Protein AF-A0A0J9VK25-F1 (afdb_monomer_lite)

Foldseek 3Di:
DVLLVCLQPPPDDLVVLLVSLLVVLLVQVVVCVVVVVPDDDSLVVSVVVLVVVCVVCVPPGVSSVSCVPPCNVCVCPSVPPLNSLLSVLVVLLVCLVVVVPQPPNSQVSLVVSLVSLVVVLPDPPDDPVSVVSSVVSLVVSLVVCVVVVHPVVDRDRNPPDPPPCVVVVVVVVVVVVVVVVVVVVVVVVD

Organism: Plasmodium vivax (strain Brazil I) (NCBI:txid1033975)

Structure (mmCIF, N/CA/C/O backbone):
data_AF-A0A0J9VK25-F1
#
_entry.id   AF-A0A0J9VK25-F1
#
loop_
_atom_site.group_PDB
_atom_site.id
_atom_site.type_symbol
_atom_site.label_atom_id
_atom_site.label_alt_id
_atom_site.label_comp_id
_atom_site.label_asym_id
_atom_site.label_entity_id
_atom_site.label_seq_id
_atom_site.pdbx_PDB_ins_code
_atom_site.Cartn_x
_atom_site.Cartn_y
_atom_site.Cartn_z
_atom_site.occupancy
_atom_site.B_iso_or_equiv
_atom_site.auth_seq_id
_atom_site.auth_comp_id
_atom_site.auth_asym_id
_atom_site.auth_atom_id
_atom_site.pdbx_PDB_model_num
ATOM 1 N N . MET A 1 1 ? -0.555 0.540 -22.225 1.00 76.69 1 MET A N 1
ATOM 2 C CA . MET A 1 1 ? 0.731 1.141 -21.807 1.00 76.69 1 MET A CA 1
ATOM 3 C C . MET A 1 1 ? 0.655 2.645 -21.587 1.00 76.69 1 MET A C 1
ATOM 5 O O . MET A 1 1 ? 1.508 3.152 -20.881 1.00 76.69 1 MET A O 1
ATOM 9 N N . ASN A 1 2 ? -0.427 3.306 -22.015 1.00 84.44 2 ASN A N 1
ATOM 10 C CA . ASN A 1 2 ? -0.655 4.752 -21.905 1.00 84.44 2 ASN A CA 1
ATOM 11 C C . ASN A 1 2 ? -0.313 5.396 -20.549 1.00 84.44 2 ASN A C 1
ATOM 13 O O . ASN A 1 2 ? 0.065 6.559 -20.519 1.00 84.44 2 ASN A O 1
ATOM 17 N N . TYR A 1 3 ? -0.457 4.680 -19.425 1.00 89.56 3 TYR A N 1
ATOM 18 C CA . TYR A 1 3 ? -0.036 5.197 -18.118 1.00 89.56 3 TYR A CA 1
ATOM 19 C C . TYR A 1 3 ? 1.490 5.310 -17.994 1.00 89.56 3 TYR A C 1
ATOM 21 O O . TYR A 1 3 ? 1.986 6.328 -17.529 1.00 89.56 3 TYR A O 1
ATOM 29 N N . LEU A 1 4 ? 2.236 4.296 -18.440 1.00 89.38 4 LEU A N 1
ATOM 30 C CA . LEU A 1 4 ? 3.698 4.338 -18.481 1.00 89.38 4 LEU A CA 1
ATOM 31 C C . LEU A 1 4 ? 4.189 5.378 -19.498 1.00 89.38 4 LEU A C 1
ATOM 33 O O . LEU A 1 4 ? 5.097 6.133 -19.166 1.00 89.38 4 LEU A O 1
ATOM 37 N N . ASP A 1 5 ? 3.525 5.502 -20.654 1.00 88.50 5 ASP A N 1
ATOM 38 C CA . ASP A 1 5 ? 3.817 6.565 -21.632 1.00 88.50 5 ASP A CA 1
ATOM 39 C C . ASP A 1 5 ? 3.578 7.955 -21.019 1.00 88.50 5 ASP A C 1
ATOM 41 O O . ASP A 1 5 ? 4.407 8.853 -21.124 1.00 88.50 5 ASP A O 1
ATOM 45 N N . TYR A 1 6 ? 2.468 8.131 -20.293 1.00 90.12 6 TYR A N 1
ATOM 46 C CA . TYR A 1 6 ? 2.173 9.366 -19.567 1.00 90.12 6 TYR A CA 1
ATOM 47 C C . TYR A 1 6 ? 3.246 9.685 -18.520 1.00 90.12 6 TYR A C 1
ATOM 49 O O . TYR A 1 6 ? 3.723 10.822 -18.455 1.00 90.12 6 TYR A O 1
ATOM 57 N N . LEU A 1 7 ? 3.637 8.694 -17.712 1.00 90.38 7 LEU A N 1
ATOM 58 C CA . LEU A 1 7 ? 4.709 8.870 -16.740 1.00 90.38 7 LEU A CA 1
ATOM 59 C C . LEU A 1 7 ? 6.024 9.234 -17.430 1.00 90.38 7 LEU A C 1
ATOM 61 O O . LEU A 1 7 ? 6.778 10.040 -16.893 1.00 90.38 7 LEU A O 1
ATOM 65 N N . ASP A 1 8 ? 6.314 8.685 -18.606 1.00 86.94 8 ASP A N 1
ATOM 66 C CA . ASP A 1 8 ? 7.568 8.977 -19.289 1.00 86.94 8 ASP A CA 1
ATOM 67 C C . ASP A 1 8 ? 7.587 10.359 -19.953 1.00 86.94 8 ASP A C 1
ATOM 69 O O . ASP A 1 8 ? 8.548 11.116 -19.774 1.00 86.94 8 ASP A O 1
ATOM 73 N N . ASP A 1 9 ? 6.505 10.714 -20.643 1.00 86.25 9 ASP A N 1
ATOM 74 C CA . ASP A 1 9 ? 6.423 11.903 -21.493 1.00 86.25 9 ASP A CA 1
ATOM 75 C C . ASP A 1 9 ? 6.012 13.168 -20.741 1.00 86.25 9 ASP A C 1
ATOM 77 O O . ASP A 1 9 ? 6.407 14.282 -21.106 1.00 86.25 9 ASP A O 1
ATOM 81 N N . LYS A 1 10 ? 5.135 13.032 -19.739 1.00 89.12 10 LYS A N 1
ATOM 82 C CA . LYS A 1 10 ? 4.471 14.181 -19.099 1.00 89.12 10 LYS A CA 1
ATOM 83 C C . LYS A 1 10 ? 5.054 14.514 -17.742 1.00 89.12 10 LYS A C 1
ATOM 85 O O . LYS A 1 10 ? 5.134 15.693 -17.394 1.00 89.12 10 LYS A O 1
ATOM 90 N N . ILE A 1 11 ? 5.481 13.508 -16.990 1.00 90.69 11 ILE A N 1
ATOM 91 C CA . ILE A 1 11 ? 6.084 13.729 -15.681 1.00 90.69 11 ILE A CA 1
ATOM 92 C C . ILE A 1 11 ? 7.556 14.074 -15.875 1.00 90.69 11 ILE A C 1
ATOM 94 O O . ILE A 1 11 ? 8.298 13.373 -16.553 1.00 90.69 11 ILE A O 1
ATOM 98 N N . ARG A 1 12 ? 7.997 15.195 -15.304 1.00 86.44 12 ARG A N 1
ATOM 99 C CA . ARG A 1 12 ? 9.391 15.654 -15.440 1.00 86.44 12 ARG A CA 1
ATOM 100 C C . ARG A 1 12 ? 10.257 15.239 -14.266 1.00 86.44 12 ARG A C 1
ATOM 102 O O . ARG A 1 12 ? 11.448 14.998 -14.437 1.00 86.44 12 ARG A O 1
ATOM 109 N N . ARG A 1 13 ? 9.667 15.186 -13.075 1.00 89.94 13 ARG A N 1
ATOM 110 C CA . ARG A 1 13 ? 10.394 14.907 -11.845 1.00 89.94 13 ARG A CA 1
ATOM 111 C C . ARG A 1 13 ? 10.657 13.421 -11.698 1.00 89.94 13 ARG A C 1
ATOM 113 O O . ARG A 1 13 ? 9.751 12.602 -11.832 1.00 89.94 13 ARG A O 1
ATOM 120 N N . PHE A 1 14 ? 11.902 13.096 -11.378 1.00 87.94 14 PHE A N 1
ATOM 121 C CA . PHE A 1 14 ? 12.333 11.725 -11.152 1.00 87.94 14 PHE A CA 1
ATOM 122 C C . PHE A 1 14 ? 11.524 11.056 -10.029 1.00 87.94 14 PHE A C 1
ATOM 124 O O . PHE A 1 14 ? 11.059 9.933 -10.204 1.00 87.94 14 PHE A O 1
ATOM 131 N N . GLU A 1 15 ? 11.299 11.752 -8.908 1.00 87.06 15 GLU A N 1
ATOM 132 C CA . GLU A 1 15 ? 10.606 11.166 -7.753 1.00 87.06 15 GLU A CA 1
ATOM 133 C C . GLU A 1 15 ? 9.143 10.848 -8.074 1.00 87.06 15 GLU A C 1
ATOM 135 O O . GLU A 1 15 ? 8.626 9.822 -7.648 1.00 87.06 15 GLU A O 1
ATOM 140 N N . GLU A 1 16 ? 8.487 11.700 -8.863 1.00 88.75 16 GLU A N 1
ATOM 141 C CA . GLU A 1 16 ? 7.099 11.494 -9.288 1.00 88.75 16 GLU A CA 1
ATOM 142 C C . GLU A 1 16 ? 6.984 10.308 -10.257 1.00 88.75 16 GLU A C 1
ATOM 144 O O . GLU A 1 16 ? 6.046 9.519 -10.157 1.00 88.75 16 GLU A O 1
ATOM 149 N N . LYS A 1 17 ? 7.964 10.125 -11.155 1.00 89.88 17 LYS A N 1
ATOM 150 C CA . LYS A 1 17 ? 8.042 8.930 -12.012 1.00 89.88 17 LYS A CA 1
ATOM 151 C C . LYS A 1 17 ? 8.231 7.665 -11.182 1.00 89.88 17 LYS A C 1
ATOM 153 O O . LYS A 1 17 ? 7.531 6.681 -11.402 1.00 89.88 17 LYS A O 1
ATOM 158 N N . GLU A 1 18 ? 9.152 7.690 -10.221 1.00 87.31 18 GLU A N 1
ATOM 159 C CA . GLU A 1 18 ? 9.394 6.561 -9.322 1.00 87.31 18 GLU A CA 1
ATOM 160 C C . GLU A 1 18 ? 8.130 6.198 -8.524 1.00 87.31 18 GLU A C 1
ATOM 162 O O . GLU A 1 18 ? 7.737 5.031 -8.490 1.00 87.31 18 GLU A O 1
ATOM 167 N N . GLN A 1 19 ? 7.452 7.194 -7.950 1.00 86.06 19 GLN A N 1
ATOM 168 C CA . GLN A 1 19 ? 6.176 7.014 -7.253 1.00 86.06 19 GLN A CA 1
ATOM 169 C C . GLN A 1 19 ? 5.089 6.456 -8.174 1.00 86.06 19 GLN A C 1
ATOM 171 O O . GLN A 1 19 ? 4.358 5.557 -7.768 1.00 86.06 19 GLN A O 1
ATOM 176 N N . GLY A 1 20 ? 5.005 6.930 -9.419 1.00 89.69 20 GLY A N 1
ATOM 177 C CA . GLY A 1 20 ? 4.061 6.416 -10.411 1.00 89.69 20 GLY A CA 1
ATOM 178 C C . GLY A 1 20 ? 4.300 4.945 -10.763 1.00 89.69 20 GLY A C 1
ATOM 179 O O . GLY A 1 20 ? 3.351 4.167 -10.862 1.00 89.69 20 GLY A O 1
ATOM 180 N N . ILE A 1 21 ? 5.561 4.527 -10.892 1.00 90.31 21 ILE A N 1
ATOM 181 C CA . ILE A 1 21 ? 5.904 3.117 -11.132 1.00 90.31 21 ILE A CA 1
ATOM 182 C C . ILE A 1 21 ? 5.538 2.260 -9.908 1.00 90.31 21 ILE A C 1
ATOM 184 O O . ILE A 1 21 ? 4.957 1.186 -10.067 1.00 90.31 21 ILE A O 1
ATOM 188 N N . ILE A 1 22 ? 5.823 2.731 -8.687 1.00 88.31 22 ILE A N 1
ATOM 189 C CA . ILE A 1 22 ? 5.422 2.039 -7.449 1.00 88.31 22 ILE A CA 1
ATOM 190 C C . ILE A 1 22 ? 3.896 1.932 -7.359 1.00 88.31 22 ILE A C 1
ATOM 192 O O . ILE A 1 22 ? 3.374 0.862 -7.058 1.00 88.31 22 ILE A O 1
ATOM 196 N N . TYR A 1 23 ? 3.170 3.003 -7.676 1.00 88.38 23 TYR A N 1
ATOM 197 C CA . TYR A 1 23 ? 1.710 2.992 -7.719 1.00 88.38 23 TYR A CA 1
ATOM 198 C C . TYR A 1 23 ? 1.179 1.946 -8.708 1.00 88.38 23 TYR A C 1
ATOM 200 O O . TYR A 1 23 ? 0.263 1.196 -8.376 1.00 88.38 23 TYR A O 1
ATOM 208 N N . LEU A 1 24 ? 1.776 1.839 -9.900 1.00 91.31 24 LEU A N 1
ATOM 209 C CA . LEU A 1 24 ? 1.382 0.827 -10.881 1.00 91.31 24 LEU A CA 1
ATOM 210 C C . LEU A 1 24 ? 1.604 -0.600 -10.364 1.00 91.31 24 LEU A C 1
ATOM 212 O O . LEU A 1 24 ? 0.741 -1.454 -10.561 1.00 91.31 24 LEU A O 1
ATOM 216 N N . TYR A 1 25 ? 2.728 -0.852 -9.689 1.00 89.56 25 TYR A N 1
ATOM 217 C CA . TYR A 1 25 ? 2.995 -2.139 -9.042 1.00 89.56 25 TYR A CA 1
ATOM 218 C C . TYR A 1 25 ? 1.937 -2.467 -7.990 1.00 89.56 25 TYR A C 1
ATOM 220 O O . TYR A 1 25 ? 1.379 -3.560 -7.993 1.00 89.56 25 TYR A O 1
ATOM 228 N N . LEU A 1 26 ? 1.634 -1.513 -7.110 1.00 88.56 26 LEU A N 1
ATOM 229 C CA . LEU A 1 26 ? 0.654 -1.701 -6.044 1.00 88.56 26 LEU A CA 1
ATOM 230 C C . LEU A 1 26 ? -0.745 -1.956 -6.611 1.00 88.56 26 LEU A C 1
ATOM 232 O O . LEU A 1 26 ? -1.468 -2.816 -6.117 1.00 88.56 26 LEU A O 1
ATOM 236 N N . ARG A 1 27 ? -1.095 -1.286 -7.710 1.00 88.88 27 ARG A N 1
ATOM 237 C CA . ARG A 1 27 ? -2.350 -1.529 -8.422 1.00 88.88 27 ARG A CA 1
ATOM 238 C C . ARG A 1 27 ? -2.419 -2.929 -9.033 1.00 88.88 27 ARG A C 1
ATOM 240 O O . ARG A 1 27 ? -3.477 -3.551 -8.982 1.00 88.88 27 ARG A O 1
ATOM 247 N N . LEU A 1 28 ? -1.313 -3.434 -9.587 1.00 88.88 28 LEU A N 1
ATOM 248 C CA . LEU A 1 28 ? -1.226 -4.820 -10.057 1.00 88.88 28 LEU A CA 1
ATOM 249 C C . LEU A 1 28 ? -1.383 -5.803 -8.889 1.00 88.88 28 LEU A C 1
ATOM 251 O O . LEU A 1 28 ? -2.197 -6.715 -8.984 1.00 88.88 28 LEU A O 1
ATOM 255 N N . TYR A 1 29 ? -0.682 -5.563 -7.779 1.00 86.56 29 TYR A N 1
ATOM 256 C CA . TYR A 1 29 ? -0.806 -6.353 -6.552 1.00 86.56 29 TYR A CA 1
ATOM 257 C C . TYR A 1 29 ? -2.260 -6.418 -6.060 1.00 86.56 29 TYR A C 1
ATOM 259 O O . TYR A 1 29 ? -2.790 -7.499 -5.814 1.00 86.56 29 TYR A O 1
ATOM 267 N N . GLY A 1 30 ? -2.936 -5.268 -5.963 1.00 84.88 30 GLY A N 1
ATOM 268 C CA . GLY A 1 30 ? -4.338 -5.202 -5.548 1.00 84.88 30 GLY A CA 1
ATOM 269 C C . GLY A 1 30 ? -5.275 -5.952 -6.497 1.00 84.88 30 GLY A C 1
ATOM 270 O O . GLY A 1 30 ? -6.185 -6.646 -6.044 1.00 84.88 30 GLY A O 1
ATOM 271 N N . TYR A 1 31 ? -5.033 -5.863 -7.809 1.00 85.56 31 TYR A N 1
ATOM 272 C CA . TYR A 1 31 ? -5.787 -6.611 -8.815 1.00 85.56 31 TYR A CA 1
ATOM 273 C C . TYR A 1 31 ? -5.598 -8.128 -8.675 1.00 85.56 31 TYR A C 1
ATOM 275 O O . TYR A 1 31 ? -6.580 -8.869 -8.717 1.00 85.56 31 TYR A O 1
ATOM 283 N N . GLU A 1 32 ? -4.364 -8.598 -8.497 1.00 86.38 32 GLU A N 1
ATOM 284 C CA . GLU A 1 32 ? -4.061 -10.023 -8.312 1.00 86.38 32 GLU A CA 1
ATOM 285 C C . GLU A 1 32 ? -4.712 -10.568 -7.035 1.00 86.38 32 GLU A C 1
ATOM 287 O O . GLU A 1 32 ? -5.378 -11.606 -7.082 1.00 86.38 32 GLU A O 1
ATOM 292 N N . LEU A 1 33 ? -4.617 -9.817 -5.932 1.00 81.62 33 LEU A N 1
ATOM 293 C CA . LEU A 1 33 ? -5.239 -10.159 -4.654 1.00 81.62 33 LEU A CA 1
ATOM 294 C C . LEU A 1 33 ? -6.768 -10.254 -4.766 1.00 81.62 33 LEU A C 1
ATOM 296 O O . LEU A 1 33 ? -7.357 -11.236 -4.322 1.00 81.62 33 LEU A O 1
ATOM 300 N N . HIS A 1 34 ? -7.421 -9.260 -5.377 1.00 79.31 34 HIS A N 1
ATOM 301 C CA . HIS A 1 34 ? -8.882 -9.234 -5.512 1.00 79.31 34 HIS A CA 1
ATOM 302 C 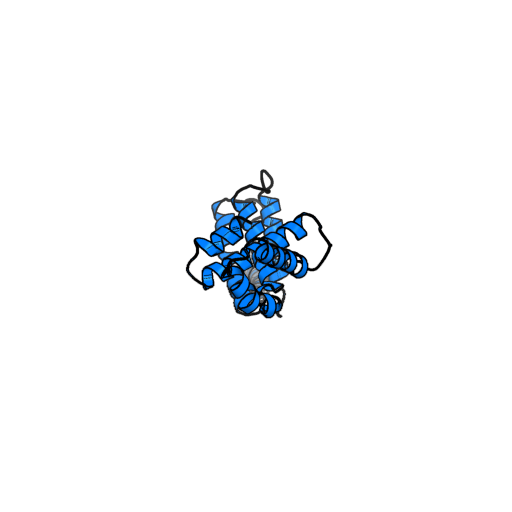C . HIS A 1 34 ? -9.419 -10.405 -6.346 1.00 79.31 34 HIS A C 1
ATOM 304 O O . HIS A 1 34 ? -10.484 -10.946 -6.056 1.00 79.31 34 HIS A O 1
ATOM 310 N N . ASN A 1 35 ? -8.679 -10.811 -7.377 1.00 81.94 35 ASN A N 1
ATOM 311 C CA . ASN A 1 35 ? -9.099 -11.873 -8.286 1.00 81.94 35 ASN A CA 1
ATOM 312 C C . ASN A 1 35 ? -8.636 -13.272 -7.846 1.00 81.94 35 ASN A C 1
ATOM 314 O O . ASN A 1 35 ? -8.790 -14.221 -8.614 1.00 81.94 35 ASN A O 1
ATOM 318 N N . ASN A 1 36 ? -8.080 -13.416 -6.633 1.00 80.00 36 ASN A N 1
ATOM 319 C CA . ASN A 1 36 ? -7.481 -14.659 -6.131 1.00 80.00 36 ASN A CA 1
ATOM 320 C C . ASN A 1 36 ? -6.483 -15.272 -7.131 1.00 80.00 36 ASN A C 1
ATOM 322 O O . ASN A 1 36 ? -6.437 -16.490 -7.329 1.00 80.00 36 ASN A O 1
ATOM 326 N N . ILE A 1 37 ? -5.711 -14.424 -7.816 1.00 79.06 37 ILE A N 1
ATOM 327 C CA . ILE A 1 37 ? -4.698 -14.869 -8.769 1.00 79.06 37 ILE A CA 1
ATOM 328 C C . ILE A 1 37 ? -3.470 -15.263 -7.954 1.00 79.06 37 ILE A C 1
ATOM 330 O O . ILE A 1 37 ? -2.566 -14.469 -7.730 1.00 79.06 37 ILE A O 1
ATOM 334 N N . ASP A 1 38 ? -3.446 -16.520 -7.524 1.00 64.19 38 ASP A N 1
ATOM 335 C CA . ASP A 1 38 ? -2.384 -17.105 -6.691 1.00 64.19 38 ASP A CA 1
ATOM 336 C C . ASP A 1 38 ? -1.120 -17.473 -7.504 1.00 64.19 38 ASP A C 1
ATOM 338 O O . ASP A 1 38 ? -0.311 -18.321 -7.128 1.00 64.19 38 ASP A O 1
ATOM 342 N N . ASN A 1 39 ? -0.973 -16.877 -8.690 1.00 51.00 39 ASN A N 1
ATOM 343 C CA . ASN A 1 39 ? -0.036 -17.313 -9.716 1.00 51.00 39 ASN A CA 1
ATOM 344 C C . ASN A 1 39 ? 1.076 -16.280 -9.919 1.00 51.00 39 ASN A C 1
ATOM 346 O O . ASN A 1 39 ? 0.933 -15.321 -10.678 1.00 51.00 39 ASN A O 1
ATOM 350 N N . ASN A 1 40 ? 2.222 -16.589 -9.313 1.00 56.59 40 ASN A N 1
ATOM 351 C CA . ASN A 1 40 ? 3.480 -15.848 -9.322 1.00 56.59 40 ASN A CA 1
ATOM 352 C C . ASN A 1 40 ? 3.484 -14.546 -8.530 1.00 56.59 40 ASN A C 1
ATOM 354 O O . ASN A 1 40 ? 2.677 -13.652 -8.739 1.00 56.59 40 ASN A O 1
ATOM 358 N N . ASP A 1 41 ? 4.518 -14.455 -7.697 1.00 78.00 41 ASP A N 1
ATOM 359 C CA . ASP A 1 41 ? 5.083 -13.245 -7.121 1.00 78.00 41 ASP A CA 1
ATOM 360 C C . ASP A 1 41 ? 4.808 -12.024 -8.015 1.00 78.00 41 ASP A C 1
ATOM 362 O O . ASP A 1 41 ? 5.315 -11.955 -9.139 1.00 78.00 41 ASP A O 1
ATOM 366 N N . THR A 1 42 ? 3.982 -11.081 -7.543 1.00 85.56 42 THR A N 1
ATOM 367 C CA . THR A 1 42 ? 3.586 -9.863 -8.273 1.00 85.56 42 THR A CA 1
ATOM 368 C C . THR A 1 42 ? 4.787 -9.170 -8.909 1.00 85.56 42 THR A C 1
ATOM 370 O O . THR A 1 42 ? 4.677 -8.567 -9.978 1.00 85.56 42 THR A O 1
ATOM 373 N N . ILE A 1 43 ? 5.975 -9.283 -8.297 1.00 85.19 43 ILE A N 1
ATOM 374 C CA . ILE A 1 43 ? 7.203 -8.732 -8.867 1.00 85.19 43 ILE A CA 1
ATOM 375 C C . ILE A 1 43 ? 7.561 -9.359 -10.215 1.00 85.19 43 ILE A C 1
ATOM 377 O O . ILE A 1 43 ? 8.054 -8.661 -11.092 1.00 85.19 43 ILE A O 1
ATOM 381 N N . VAL A 1 44 ? 7.314 -10.650 -10.426 1.00 86.62 44 VAL A N 1
ATOM 382 C CA . VAL A 1 44 ? 7.572 -11.365 -11.681 1.00 86.62 44 VAL A CA 1
ATOM 383 C C . VAL A 1 44 ? 6.639 -10.855 -12.770 1.00 86.62 44 VAL A C 1
ATOM 385 O O . VAL A 1 44 ? 7.090 -10.565 -13.879 1.00 86.62 44 VAL A O 1
ATOM 388 N N . ASN A 1 45 ? 5.352 -10.703 -12.462 1.00 87.62 45 ASN A N 1
ATOM 389 C CA . ASN A 1 45 ? 4.380 -10.173 -13.418 1.00 87.62 45 ASN A CA 1
ATOM 390 C C . ASN A 1 45 ? 4.674 -8.701 -13.735 1.00 87.62 45 ASN A C 1
ATOM 392 O O . ASN A 1 45 ? 4.651 -8.299 -14.900 1.00 87.62 45 ASN A O 1
ATOM 396 N N . PHE A 1 46 ? 5.075 -7.923 -12.730 1.00 89.81 46 PHE A N 1
ATOM 397 C CA . PHE A 1 46 ? 5.509 -6.545 -12.921 1.00 89.81 46 PHE A CA 1
ATOM 398 C C . PHE A 1 46 ? 6.796 -6.438 -13.753 1.00 89.81 46 PHE A C 1
ATOM 400 O O . PHE A 1 46 ? 6.869 -5.620 -14.664 1.00 89.81 46 PHE A O 1
ATOM 407 N N . ASN A 1 47 ? 7.787 -7.302 -13.512 1.00 88.88 47 ASN A N 1
ATOM 408 C CA . ASN A 1 47 ? 9.007 -7.387 -14.320 1.00 88.88 47 ASN A CA 1
ATOM 409 C C . ASN A 1 47 ? 8.667 -7.631 -15.797 1.00 88.88 47 ASN A C 1
ATOM 411 O O . ASN A 1 47 ? 9.139 -6.899 -16.663 1.00 88.88 47 ASN A O 1
ATOM 415 N N . LYS A 1 48 ? 7.789 -8.603 -16.082 1.00 90.19 48 LYS A N 1
ATOM 416 C CA . LYS A 1 48 ? 7.333 -8.897 -17.451 1.00 90.19 48 LYS A CA 1
ATOM 417 C C . LYS A 1 48 ? 6.635 -7.701 -18.099 1.00 90.19 48 LYS A C 1
ATOM 419 O O . LYS A 1 48 ? 6.840 -7.453 -19.286 1.00 90.19 48 LYS A O 1
ATOM 424 N N . LEU A 1 49 ? 5.818 -6.964 -17.341 1.00 90.31 49 LEU A N 1
ATOM 425 C CA . LEU A 1 49 ? 5.167 -5.740 -17.817 1.00 90.31 49 LEU A CA 1
ATOM 426 C C . LEU A 1 49 ? 6.203 -4.682 -18.225 1.00 90.31 49 LEU A C 1
ATOM 428 O O . LEU A 1 49 ? 6.082 -4.102 -19.305 1.00 90.31 49 LEU A O 1
ATOM 432 N N . MET A 1 50 ? 7.219 -4.457 -17.390 1.00 90.56 50 MET A N 1
ATOM 433 C CA . MET A 1 50 ? 8.276 -3.475 -17.649 1.00 90.56 50 MET A CA 1
ATOM 434 C C . MET A 1 50 ? 9.164 -3.875 -18.834 1.00 90.56 50 MET A C 1
ATOM 436 O O . MET A 1 50 ? 9.433 -3.049 -19.704 1.00 90.56 50 MET A O 1
ATOM 440 N N . ASP A 1 51 ? 9.541 -5.150 -18.935 1.00 88.88 51 ASP A N 1
ATOM 441 C CA . ASP A 1 51 ? 10.321 -5.661 -20.070 1.00 88.88 51 ASP A CA 1
ATOM 442 C C . ASP A 1 51 ? 9.516 -5.573 -21.384 1.00 88.88 51 ASP A C 1
ATOM 444 O O . ASP A 1 51 ? 10.041 -5.194 -22.433 1.00 88.88 51 ASP A O 1
ATOM 448 N N . SER A 1 52 ? 8.205 -5.842 -21.329 1.00 89.50 52 SER A N 1
ATOM 449 C CA . SER A 1 52 ? 7.315 -5.657 -22.483 1.00 89.50 52 SER A CA 1
ATOM 450 C C . SER A 1 52 ? 7.246 -4.188 -22.905 1.00 89.50 52 SER A C 1
ATOM 452 O O . SER A 1 52 ? 7.264 -3.893 -24.100 1.00 89.50 52 SER A O 1
ATOM 454 N N . TYR A 1 53 ? 7.186 -3.260 -21.945 1.00 88.12 53 TYR A N 1
ATOM 455 C CA . TYR A 1 53 ? 7.153 -1.820 -22.214 1.00 88.12 53 TYR A CA 1
ATOM 456 C C . TYR A 1 53 ? 8.419 -1.346 -22.925 1.00 88.12 53 TYR A C 1
ATOM 458 O O . TYR A 1 53 ? 8.333 -0.656 -23.940 1.00 88.12 53 TYR A O 1
ATOM 466 N N . GLU A 1 54 ? 9.586 -1.787 -22.456 1.00 86.00 54 GLU A N 1
ATOM 467 C CA . GLU A 1 54 ? 10.868 -1.509 -23.107 1.00 86.00 54 GLU A CA 1
ATOM 468 C C . GLU A 1 54 ? 10.907 -2.014 -24.555 1.00 86.00 54 GLU A C 1
ATOM 470 O O . GLU A 1 54 ? 11.358 -1.294 -25.446 1.00 86.00 54 GLU A O 1
ATOM 475 N N . SER A 1 55 ? 10.394 -3.225 -24.804 1.00 84.75 55 SER A N 1
ATOM 476 C CA . SER A 1 55 ? 10.401 -3.821 -26.146 1.00 84.75 55 SER A CA 1
ATOM 477 C C . SER A 1 55 ? 9.560 -3.042 -27.164 1.00 84.75 55 SER A C 1
ATOM 479 O O . SER A 1 55 ? 9.905 -2.998 -28.344 1.00 84.75 55 SER A O 1
ATOM 481 N N . ILE A 1 56 ? 8.474 -2.410 -26.709 1.00 83.94 56 ILE A N 1
ATOM 482 C CA . ILE A 1 56 ? 7.548 -1.652 -27.558 1.00 83.94 56 ILE A CA 1
ATOM 483 C C . ILE A 1 56 ? 8.054 -0.218 -27.767 1.00 83.94 56 ILE A C 1
ATOM 485 O O . ILE A 1 56 ? 7.951 0.316 -28.870 1.00 83.94 56 ILE A O 1
ATOM 489 N N . ASN A 1 57 ? 8.656 0.389 -26.742 1.00 75.38 57 ASN A N 1
ATOM 490 C CA . ASN A 1 57 ? 9.063 1.794 -26.742 1.00 75.38 57 ASN A CA 1
ATOM 491 C C . ASN A 1 57 ? 10.580 1.968 -26.913 1.00 75.38 57 ASN A C 1
ATOM 493 O O . ASN A 1 57 ? 11.219 2.653 -26.120 1.00 75.38 57 ASN A O 1
ATOM 497 N N . SER A 1 58 ? 11.159 1.390 -27.974 1.00 60.88 58 SER A N 1
ATOM 498 C CA . SER A 1 58 ? 12.611 1.260 -28.241 1.00 60.88 58 SER A CA 1
ATOM 499 C C . SER A 1 58 ? 13.456 2.558 -28.273 1.00 60.88 58 SER A C 1
ATOM 501 O O . SER A 1 58 ? 14.630 2.529 -28.650 1.00 60.88 58 SER A O 1
ATOM 503 N N . ILE A 1 59 ? 12.896 3.712 -27.912 1.00 61.50 59 ILE A N 1
ATOM 504 C CA . ILE A 1 59 ? 13.576 4.996 -27.750 1.00 61.50 59 ILE A CA 1
ATOM 505 C C . ILE A 1 59 ? 13.770 5.222 -26.252 1.00 61.50 59 ILE A C 1
ATOM 507 O O . ILE A 1 59 ? 12.818 5.592 -25.582 1.00 61.50 59 ILE A O 1
ATOM 511 N N . LYS A 1 60 ? 14.997 4.983 -25.750 1.00 63.19 60 LYS A N 1
ATOM 512 C CA . LYS A 1 60 ? 15.494 5.249 -24.377 1.00 63.19 60 LYS A CA 1
ATOM 513 C C . LYS A 1 60 ? 14.439 5.828 -23.423 1.00 63.19 60 LYS A C 1
ATOM 515 O O . LYS A 1 60 ? 14.470 7.016 -23.099 1.00 63.19 60 LYS A O 1
ATOM 520 N N . SER A 1 61 ? 13.528 4.972 -22.974 1.00 67.62 61 SER A N 1
ATOM 521 C CA . SER A 1 61 ? 12.524 5.367 -22.004 1.00 67.62 61 SER A CA 1
ATOM 522 C C . SER A 1 61 ? 13.225 5.705 -20.692 1.00 67.62 61 SER A C 1
ATOM 524 O O . SER A 1 61 ? 13.977 4.886 -20.148 1.00 67.62 61 SER A O 1
ATOM 526 N N . ASN A 1 62 ? 12.984 6.904 -20.159 1.00 78.12 62 ASN A N 1
ATOM 527 C CA . ASN A 1 62 ? 1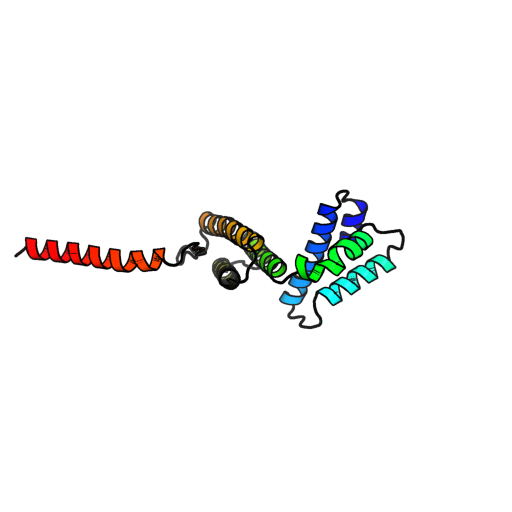3.527 7.246 -18.848 1.00 78.12 62 ASN A CA 1
ATOM 528 C C . ASN A 1 62 ? 12.868 6.378 -17.771 1.00 78.12 62 ASN A C 1
ATOM 530 O O . ASN A 1 62 ? 13.533 6.014 -16.805 1.00 78.12 62 ASN A O 1
ATOM 534 N N . ILE A 1 63 ? 11.604 5.983 -17.960 1.00 85.75 63 ILE A N 1
ATOM 535 C CA . ILE A 1 63 ? 10.882 5.071 -17.063 1.00 85.75 63 ILE A CA 1
ATOM 536 C C . ILE A 1 63 ? 11.607 3.736 -16.896 1.00 85.75 63 ILE A C 1
ATOM 538 O O . ILE A 1 63 ? 11.786 3.295 -15.761 1.00 85.75 63 ILE A O 1
ATOM 542 N N . GLN A 1 64 ? 12.084 3.121 -17.980 1.00 83.38 64 GLN A N 1
ATOM 543 C CA . GLN A 1 64 ? 12.776 1.834 -17.876 1.00 83.38 64 GLN A CA 1
ATOM 544 C C . GLN A 1 64 ? 14.108 1.956 -17.126 1.00 83.38 64 GLN A C 1
ATOM 546 O O . GLN A 1 64 ? 14.445 1.113 -16.293 1.00 83.38 64 GLN A O 1
ATOM 551 N N . ASN A 1 65 ? 14.850 3.043 -17.354 1.00 84.06 65 ASN A N 1
ATOM 552 C CA . ASN A 1 65 ? 16.088 3.298 -16.621 1.00 84.06 65 ASN A CA 1
ATOM 553 C C . ASN A 1 65 ? 15.833 3.543 -15.122 1.00 84.06 65 ASN A C 1
ATOM 555 O O . ASN A 1 65 ? 16.555 3.016 -14.271 1.00 84.06 65 ASN A O 1
ATOM 559 N N . ILE A 1 66 ? 14.777 4.297 -14.790 1.00 87.56 66 ILE A N 1
ATOM 560 C CA . ILE A 1 66 ? 14.339 4.520 -13.405 1.00 87.56 66 ILE A CA 1
ATOM 561 C C . ILE A 1 66 ? 13.969 3.188 -12.760 1.00 87.56 66 ILE A C 1
ATOM 563 O O . ILE A 1 66 ? 14.438 2.888 -11.660 1.00 87.56 66 ILE A O 1
ATOM 567 N N . TYR A 1 67 ? 13.184 2.367 -13.460 1.00 87.75 67 TYR A N 1
ATOM 568 C CA . TYR A 1 67 ? 12.793 1.055 -12.978 1.00 87.75 67 TYR A CA 1
ATOM 569 C C . TYR A 1 67 ? 14.017 0.187 -12.687 1.00 87.75 67 TYR A C 1
ATOM 571 O O . TYR A 1 67 ? 14.215 -0.205 -11.541 1.00 87.75 67 TYR A O 1
ATOM 579 N N . ASN A 1 68 ? 14.885 -0.047 -13.670 1.00 84.88 68 ASN A N 1
ATOM 580 C CA . ASN A 1 68 ? 16.045 -0.926 -13.514 1.00 84.88 68 ASN A CA 1
ATOM 581 C C . ASN A 1 68 ? 17.023 -0.444 -12.429 1.00 84.88 68 ASN A C 1
ATOM 583 O O . ASN A 1 68 ? 17.528 -1.252 -11.648 1.00 84.88 68 ASN A O 1
ATOM 587 N N . THR A 1 69 ? 17.263 0.866 -12.338 1.00 83.31 69 THR A N 1
ATOM 588 C CA . THR A 1 69 ? 18.283 1.423 -11.435 1.00 83.31 69 THR A CA 1
ATOM 589 C C . THR A 1 69 ? 17.773 1.616 -10.005 1.00 83.31 69 THR A C 1
ATOM 591 O O . THR A 1 69 ? 18.512 1.390 -9.044 1.00 83.31 69 THR A O 1
ATOM 594 N N . HIS A 1 70 ? 16.516 2.031 -9.832 1.00 80.75 70 HIS A N 1
ATOM 595 C CA . HIS A 1 70 ? 16.009 2.489 -8.533 1.00 80.75 70 HIS A CA 1
ATOM 596 C C . HIS A 1 70 ? 14.919 1.614 -7.945 1.00 80.75 70 HIS A C 1
ATOM 598 O O . HIS A 1 70 ? 14.751 1.621 -6.726 1.00 80.75 70 HIS A O 1
ATOM 604 N N . ILE A 1 71 ? 14.214 0.857 -8.781 1.00 81.50 71 ILE A N 1
ATOM 605 C CA . ILE A 1 71 ? 13.057 0.085 -8.353 1.00 81.50 71 ILE A CA 1
ATOM 606 C C . ILE A 1 71 ? 13.379 -1.396 -8.408 1.00 81.50 71 ILE A C 1
ATOM 608 O O . ILE A 1 71 ? 13.422 -1.989 -7.353 1.00 81.50 71 ILE A O 1
ATOM 612 N N . ARG A 1 72 ? 13.704 -1.995 -9.554 1.00 81.62 72 ARG A N 1
ATOM 613 C CA . ARG A 1 72 ? 13.926 -3.442 -9.734 1.00 81.62 72 ARG A CA 1
ATOM 614 C C . ARG A 1 72 ? 14.814 -4.068 -8.653 1.00 81.62 72 ARG A C 1
ATOM 616 O O . ARG A 1 72 ? 14.423 -5.047 -8.032 1.00 81.62 72 ARG A O 1
ATOM 623 N N . ASN A 1 73 ? 15.952 -3.439 -8.350 1.00 67.69 73 ASN A N 1
ATOM 624 C CA . ASN A 1 73 ? 16.891 -3.916 -7.325 1.00 67.69 73 ASN A CA 1
ATOM 625 C C . ASN A 1 73 ? 16.512 -3.511 -5.889 1.00 67.69 73 ASN A C 1
ATOM 627 O O . ASN A 1 73 ? 16.925 -4.166 -4.936 1.00 67.69 73 ASN A O 1
ATOM 631 N N . LYS A 1 74 ? 15.738 -2.431 -5.711 1.00 62.50 74 LYS A N 1
ATOM 632 C CA . LYS A 1 74 ? 15.228 -1.991 -4.398 1.00 62.50 74 LYS A CA 1
ATOM 633 C C . LYS A 1 74 ? 13.798 -2.454 -4.137 1.00 62.50 74 LYS A C 1
ATOM 635 O O . LYS A 1 74 ? 13.260 -2.123 -3.088 1.00 62.50 74 LYS A O 1
ATOM 640 N N . ALA A 1 75 ? 13.181 -3.184 -5.059 1.00 56.00 75 ALA A N 1
ATOM 641 C CA . ALA A 1 75 ? 11.773 -3.546 -5.035 1.00 56.00 75 ALA A CA 1
ATOM 642 C C . ALA A 1 75 ? 11.491 -4.405 -3.811 1.00 56.00 75 ALA A C 1
ATOM 644 O O . ALA A 1 75 ? 10.523 -4.153 -3.113 1.00 56.00 75 ALA A O 1
ATOM 645 N N . ASN A 1 76 ? 12.426 -5.275 -3.431 1.00 55.97 76 ASN A N 1
ATOM 646 C CA . ASN A 1 76 ? 12.327 -6.023 -2.179 1.00 55.97 76 ASN A CA 1
ATOM 647 C C . ASN A 1 76 ? 12.184 -5.123 -0.934 1.00 55.97 76 ASN A C 1
ATOM 649 O O . ASN A 1 76 ? 11.545 -5.530 0.027 1.00 55.97 76 ASN A O 1
ATOM 653 N N . ASN A 1 77 ? 12.713 -3.893 -0.955 1.00 61.78 77 ASN A N 1
ATOM 654 C CA . ASN A 1 77 ? 12.597 -2.942 0.156 1.00 61.78 77 ASN A CA 1
ATOM 655 C C . ASN A 1 77 ? 11.480 -1.900 -0.044 1.00 61.78 77 ASN A C 1
ATOM 657 O O . ASN A 1 77 ? 10.820 -1.539 0.920 1.00 61.78 77 ASN A O 1
ATOM 661 N N . LYS A 1 78 ? 11.270 -1.386 -1.267 1.00 64.00 78 LYS A N 1
ATOM 662 C CA . LYS A 1 78 ? 10.270 -0.339 -1.581 1.00 64.00 78 LYS A CA 1
ATOM 663 C C . LYS A 1 78 ? 8.881 -0.881 -1.917 1.00 64.00 78 LYS A C 1
ATOM 665 O O . LYS A 1 78 ? 7.908 -0.152 -1.815 1.00 64.00 78 LYS A O 1
ATOM 670 N N . MET A 1 79 ? 8.800 -2.125 -2.365 1.00 72.75 79 MET A N 1
ATOM 671 C CA . MET A 1 79 ? 7.569 -2.874 -2.638 1.00 72.75 79 MET A CA 1
ATOM 672 C C . MET A 1 79 ? 7.416 -4.000 -1.606 1.00 72.75 79 MET A C 1
ATOM 674 O O . MET A 1 79 ? 6.883 -5.068 -1.899 1.00 72.75 79 MET A O 1
ATOM 678 N N . ASN A 1 80 ? 7.946 -3.764 -0.403 1.00 77.19 80 ASN A N 1
ATOM 679 C CA . ASN A 1 80 ? 7.891 -4.697 0.710 1.00 77.19 80 ASN A CA 1
ATOM 680 C C . ASN A 1 80 ? 6.450 -4.875 1.221 1.00 77.19 80 ASN A C 1
ATOM 682 O O . ASN A 1 80 ? 5.532 -4.134 0.854 1.00 77.19 80 ASN A O 1
ATOM 686 N N . GLU A 1 81 ? 6.267 -5.843 2.116 1.00 81.50 81 GLU A N 1
ATOM 687 C CA . GLU A 1 81 ? 4.964 -6.147 2.718 1.00 81.50 81 GLU A CA 1
ATOM 688 C C . GLU A 1 81 ? 4.337 -4.946 3.438 1.00 81.50 81 GLU A C 1
ATOM 690 O O . GLU A 1 81 ? 3.128 -4.763 3.381 1.00 81.50 81 GLU A O 1
ATOM 695 N N . GLU A 1 82 ? 5.144 -4.066 4.034 1.00 85.56 82 GLU A N 1
ATOM 696 C CA . GLU A 1 82 ? 4.661 -2.826 4.655 1.00 85.56 82 GLU A CA 1
ATOM 697 C C . GLU A 1 82 ? 4.039 -1.869 3.629 1.00 85.56 82 GLU A C 1
ATOM 699 O O . GLU A 1 82 ? 2.964 -1.314 3.847 1.00 85.56 82 GLU A O 1
ATOM 704 N N . THR A 1 83 ? 4.671 -1.697 2.470 1.00 83.94 83 THR A N 1
ATOM 705 C CA . THR A 1 83 ? 4.144 -0.827 1.409 1.00 83.94 83 THR A CA 1
ATOM 706 C C . THR A 1 83 ? 2.856 -1.405 0.825 1.00 83.94 83 THR A C 1
ATOM 708 O O . THR A 1 83 ? 1.887 -0.673 0.613 1.00 83.94 83 THR A 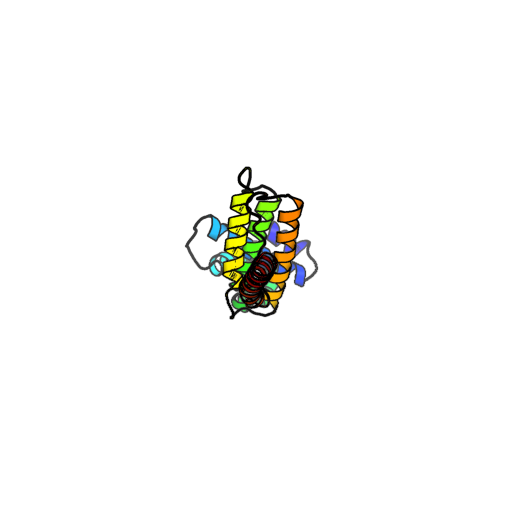O 1
ATOM 711 N N . LYS A 1 84 ? 2.811 -2.726 0.619 1.00 85.94 84 LYS A N 1
ATOM 712 C CA . LYS A 1 84 ? 1.598 -3.438 0.189 1.00 85.94 84 LYS A CA 1
ATOM 713 C C . LYS A 1 84 ? 0.471 -3.304 1.212 1.00 85.94 84 LYS A C 1
ATOM 715 O O . LYS A 1 84 ? -0.668 -3.048 0.828 1.00 85.94 84 LYS A O 1
ATOM 720 N N . ALA A 1 85 ? 0.792 -3.434 2.498 1.00 87.44 85 ALA A N 1
ATOM 721 C CA . ALA A 1 85 ? -0.154 -3.291 3.595 1.00 87.44 85 ALA A CA 1
ATOM 722 C C . ALA A 1 85 ? -0.755 -1.881 3.643 1.00 87.44 85 ALA A C 1
ATOM 724 O O . ALA A 1 85 ? -1.978 -1.753 3.664 1.00 87.44 85 ALA A O 1
ATOM 725 N N . LEU A 1 86 ? 0.075 -0.829 3.577 1.00 89.62 86 LEU A N 1
ATOM 726 C CA . LEU A 1 86 ? -0.415 0.555 3.509 1.00 89.62 86 LEU A CA 1
ATOM 727 C C . LEU A 1 86 ? -1.305 0.764 2.289 1.00 89.62 86 LEU A C 1
ATOM 729 O O . LEU A 1 86 ? -2.394 1.313 2.419 1.00 89.62 86 LEU A O 1
ATOM 733 N N . TYR A 1 87 ? -0.868 0.313 1.114 1.00 88.88 87 TYR A N 1
ATOM 734 C CA . TYR A 1 87 ? -1.667 0.452 -0.098 1.00 88.88 87 TYR A CA 1
ATOM 735 C C . TYR A 1 87 ? -3.038 -0.199 0.048 1.00 88.88 87 TYR A C 1
ATOM 737 O O . TYR A 1 87 ? -4.045 0.444 -0.223 1.00 88.88 87 TYR A O 1
ATOM 745 N N . TYR A 1 88 ? -3.088 -1.447 0.512 1.00 87.56 88 TYR A N 1
ATOM 746 C CA . TYR A 1 88 ? -4.344 -2.176 0.634 1.00 87.56 88 TYR A CA 1
ATOM 747 C C . TYR A 1 88 ? -5.284 -1.548 1.671 1.00 87.56 88 TYR A C 1
ATOM 749 O O . TYR A 1 88 ? -6.499 -1.503 1.477 1.00 87.56 88 TYR A O 1
ATOM 757 N N . LEU A 1 89 ? -4.713 -1.008 2.748 1.00 91.06 89 LEU A N 1
ATOM 758 C CA . LEU A 1 89 ? -5.434 -0.259 3.768 1.00 91.06 89 LEU A CA 1
ATOM 759 C C . LEU A 1 89 ? -6.079 1.012 3.184 1.00 91.06 89 LEU A C 1
ATOM 761 O O . LEU A 1 89 ? -7.279 1.232 3.355 1.00 91.06 89 LEU A O 1
ATOM 765 N N . TYR A 1 90 ? -5.305 1.812 2.445 1.00 91.06 90 TYR A N 1
ATOM 766 C CA . TYR A 1 90 ? -5.806 3.020 1.786 1.00 91.06 90 TYR A CA 1
ATOM 767 C C . TYR A 1 90 ? -6.781 2.714 0.641 1.00 91.06 90 TYR A C 1
ATOM 769 O O . TYR A 1 90 ? -7.755 3.442 0.494 1.00 91.06 90 TYR A O 1
ATOM 777 N N . ASP A 1 91 ? -6.577 1.639 -0.125 1.00 87.38 91 ASP A N 1
ATOM 778 C CA . ASP A 1 91 ? -7.494 1.198 -1.189 1.00 87.38 91 ASP A CA 1
ATOM 779 C C . ASP A 1 91 ? -8.869 0.830 -0.618 1.00 87.38 91 ASP A C 1
ATOM 781 O O . ASP A 1 91 ? -9.893 1.335 -1.079 1.00 87.38 91 ASP A O 1
ATOM 785 N N . LYS A 1 92 ? -8.910 0.025 0.455 1.00 86.44 92 LYS A N 1
ATOM 786 C CA . LYS A 1 92 ? -10.171 -0.288 1.144 1.00 86.44 92 LYS A CA 1
ATOM 787 C C . LYS A 1 92 ? -10.854 0.954 1.699 1.00 86.44 92 LYS A C 1
ATOM 789 O O . LYS A 1 92 ? -12.076 1.064 1.618 1.00 86.44 92 LYS A O 1
ATOM 794 N N . PHE A 1 93 ? -10.084 1.875 2.270 1.00 90.25 93 PHE A N 1
ATOM 795 C CA . PHE A 1 93 ? -10.645 3.109 2.799 1.00 90.25 93 PHE A CA 1
ATOM 796 C C . PHE A 1 93 ? -11.200 4.014 1.694 1.00 90.25 93 PHE A C 1
ATOM 798 O O . PHE A 1 93 ? -12.278 4.580 1.853 1.00 90.25 93 PHE A O 1
ATOM 805 N N . ASP A 1 94 ? -10.519 4.120 0.555 1.00 88.12 94 ASP A N 1
ATOM 806 C CA . ASP A 1 94 ? -11.005 4.899 -0.586 1.00 88.12 94 ASP A CA 1
ATOM 807 C C . ASP A 1 94 ? -12.311 4.323 -1.152 1.00 88.12 94 ASP A C 1
ATOM 809 O O . ASP A 1 94 ? -13.271 5.058 -1.377 1.00 88.12 94 ASP A O 1
ATOM 813 N N . LYS A 1 95 ? -12.411 2.995 -1.252 1.00 85.00 95 LYS A N 1
ATOM 814 C CA . LYS A 1 95 ? -13.645 2.302 -1.657 1.00 85.00 95 LYS A CA 1
ATOM 815 C C . LYS A 1 95 ? -14.805 2.513 -0.689 1.00 85.00 95 LYS A C 1
ATOM 817 O O . LYS A 1 95 ? -15.946 2.635 -1.129 1.00 85.00 95 LYS A O 1
ATOM 822 N N . LEU A 1 96 ? -14.519 2.598 0.612 1.00 86.25 96 LEU A N 1
ATOM 823 C CA . LEU A 1 96 ? -15.499 2.998 1.623 1.00 86.25 96 LEU A CA 1
ATOM 824 C C . LEU A 1 96 ? -15.946 4.458 1.435 1.00 86.25 96 LEU A C 1
ATOM 826 O O . LEU A 1 96 ? -17.118 4.764 1.631 1.00 86.25 96 LEU A O 1
ATOM 830 N N . LYS A 1 97 ? -15.036 5.363 1.057 1.00 86.62 97 LYS A N 1
ATOM 831 C CA . LYS A 1 97 ? -15.349 6.786 0.844 1.00 86.62 97 LYS A CA 1
ATOM 832 C C . LYS A 1 97 ? -16.157 7.054 -0.421 1.00 86.62 97 LYS A C 1
ATOM 834 O O . LYS A 1 97 ? -17.007 7.941 -0.418 1.00 86.62 97 LYS A O 1
ATOM 839 N N . ASN A 1 98 ? -15.850 6.330 -1.492 1.00 83.38 98 ASN A N 1
ATOM 840 C CA . ASN A 1 98 ? -16.388 6.580 -2.830 1.00 83.38 98 ASN A CA 1
ATOM 841 C C . ASN A 1 98 ? -17.557 5.650 -3.193 1.00 83.38 98 ASN A C 1
ATOM 843 O O . ASN A 1 98 ? -18.059 5.704 -4.311 1.00 83.38 98 ASN A O 1
ATOM 847 N N . ASP A 1 99 ? -17.995 4.816 -2.248 1.00 68.81 99 ASP A N 1
ATOM 848 C CA . ASP A 1 99 ? -19.122 3.888 -2.370 1.00 68.81 99 ASP A CA 1
ATOM 849 C C . ASP A 1 99 ? -19.019 2.882 -3.539 1.00 68.81 99 ASP A C 1
ATOM 851 O O . ASP A 1 99 ? -20.009 2.314 -4.005 1.00 68.81 99 ASP A O 1
ATOM 855 N N . GLU A 1 100 ? -17.799 2.628 -4.023 1.00 65.62 100 GLU A N 1
ATOM 856 C CA . GLU A 1 100 ? -17.561 1.780 -5.198 1.00 65.62 100 GLU A CA 1
ATOM 857 C C . GLU A 1 100 ? -17.857 0.295 -4.914 1.00 65.62 100 GLU A C 1
ATOM 859 O O . GLU A 1 100 ? -18.289 -0.439 -5.805 1.00 65.62 100 GLU A O 1
ATOM 864 N N . GLU A 1 101 ? -17.697 -0.138 -3.657 1.00 67.38 101 GLU A N 1
ATOM 865 C CA . GLU A 1 101 ? -17.929 -1.523 -3.213 1.00 67.38 101 GLU A CA 1
ATOM 866 C C . GLU A 1 101 ? -18.848 -1.636 -1.978 1.00 67.38 101 GLU A C 1
ATOM 868 O O . GLU A 1 101 ? -19.313 -2.733 -1.665 1.00 67.38 101 GLU A O 1
ATOM 873 N N . CYS A 1 102 ? -19.139 -0.528 -1.285 1.00 74.06 102 CYS A N 1
ATOM 874 C CA . CYS A 1 102 ? -19.708 -0.564 0.067 1.00 74.06 102 CYS A CA 1
ATOM 875 C C . CYS A 1 102 ? -21.225 -0.364 0.148 1.00 74.06 102 CYS A C 1
ATOM 877 O O . CYS A 1 102 ? -21.839 -0.924 1.055 1.00 74.06 102 CYS A O 1
ATOM 879 N N . LYS A 1 103 ? -21.838 0.310 -0.830 1.00 72.69 103 LYS A N 1
ATOM 880 C CA . LYS A 1 103 ? -23.281 0.562 -1.006 1.00 72.69 103 LYS A CA 1
ATOM 881 C C . LYS A 1 103 ? -24.050 0.642 0.317 1.00 72.69 103 LYS A C 1
ATOM 883 O O . LYS A 1 103 ? -23.676 1.335 1.248 1.00 72.69 103 LYS A O 1
ATOM 888 N N . SER A 1 104 ? -25.128 -0.130 0.450 1.00 69.38 104 SER A N 1
ATOM 889 C CA . SER A 1 104 ? -25.967 -0.182 1.651 1.00 69.38 104 SER A CA 1
ATOM 890 C C . SER A 1 104 ? -25.308 -0.872 2.856 1.00 69.38 104 SER A C 1
ATOM 892 O O . SER A 1 104 ? -25.998 -1.167 3.828 1.00 69.38 104 SER A O 1
ATOM 894 N N . ASN A 1 105 ? -24.019 -1.208 2.784 1.00 78.69 105 ASN A N 1
ATOM 895 C CA . ASN A 1 105 ? -23.286 -1.965 3.794 1.00 78.69 105 ASN A CA 1
ATOM 896 C C . ASN A 1 105 ? -22.000 -1.250 4.244 1.00 78.69 105 ASN A C 1
ATOM 898 O O . ASN A 1 105 ? -21.008 -1.892 4.600 1.00 78.69 105 ASN A O 1
ATOM 902 N N . GLU A 1 106 ? -22.030 0.085 4.261 1.00 79.38 106 GLU A N 1
ATOM 903 C CA . GLU A 1 106 ? -20.933 0.950 4.721 1.00 79.38 106 GLU A CA 1
ATOM 904 C C . GLU A 1 106 ? -20.377 0.507 6.076 1.00 79.38 106 GLU A C 1
ATOM 906 O O . GLU A 1 106 ? -19.167 0.529 6.289 1.00 79.38 106 GLU A O 1
ATOM 911 N N . CYS A 1 107 ? -21.248 0.034 6.974 1.00 80.25 107 CYS A N 1
ATOM 912 C CA . CYS A 1 107 ? -20.818 -0.397 8.293 1.00 80.25 107 CYS A CA 1
ATOM 913 C C . CYS A 1 107 ? -19.961 -1.670 8.267 1.00 80.25 107 CYS A C 1
ATOM 915 O O . CYS A 1 107 ? -18.948 -1.752 8.959 1.00 80.25 107 CYS A O 1
ATOM 917 N N . LYS A 1 108 ? -20.308 -2.645 7.419 1.00 82.38 108 LYS A N 1
ATOM 918 C CA . LYS A 1 108 ? -19.486 -3.846 7.249 1.00 82.38 108 LYS A CA 1
ATOM 919 C C . LYS A 1 108 ? -18.152 -3.519 6.585 1.00 82.38 108 LYS A C 1
ATOM 921 O O . LYS A 1 108 ? -17.126 -4.051 6.988 1.00 82.38 108 LYS A O 1
ATOM 926 N N . CYS A 1 109 ? -18.152 -2.614 5.609 1.00 84.44 109 CYS A N 1
ATOM 927 C CA . CYS A 1 109 ? -16.915 -2.137 4.998 1.00 84.44 109 CYS A CA 1
ATOM 928 C C . CYS A 1 109 ? -15.999 -1.420 5.995 1.00 84.44 109 CYS A C 1
ATOM 930 O O . CYS A 1 109 ? -14.787 -1.637 5.976 1.00 84.44 109 CYS A O 1
ATOM 932 N N . ALA A 1 110 ? -16.570 -0.579 6.859 1.00 85.94 110 ALA A N 1
ATOM 933 C CA . ALA A 1 110 ? -15.852 0.060 7.952 1.00 85.94 110 ALA A CA 1
ATOM 934 C C . ALA A 1 110 ? -15.243 -0.997 8.893 1.00 85.94 110 ALA A C 1
ATOM 936 O O . ALA A 1 110 ? -14.041 -0.984 9.147 1.00 85.94 110 ALA A O 1
ATOM 937 N N . GLU A 1 111 ? -16.027 -1.990 9.317 1.00 84.44 111 GLU A N 1
ATOM 938 C CA . GLU A 1 111 ? -15.539 -3.102 10.143 1.00 84.44 111 GLU A CA 1
ATOM 939 C C . GLU A 1 111 ? -14.401 -3.887 9.467 1.00 84.44 111 GLU A C 1
ATOM 941 O O . GLU A 1 111 ? -13.390 -4.200 10.091 1.00 84.44 111 GLU A O 1
ATOM 946 N N . ASP A 1 112 ? -14.515 -4.183 8.174 1.00 85.38 112 ASP A N 1
ATOM 947 C CA . ASP A 1 112 ? -13.471 -4.890 7.429 1.00 85.38 112 ASP A CA 1
ATOM 948 C C . ASP A 1 112 ? -12.188 -4.052 7.288 1.00 85.38 112 ASP A C 1
ATOM 950 O O . ASP A 1 112 ? -11.083 -4.606 7.274 1.00 85.38 112 ASP A O 1
ATOM 954 N N . CYS A 1 113 ? -12.319 -2.725 7.202 1.00 87.75 113 CYS A N 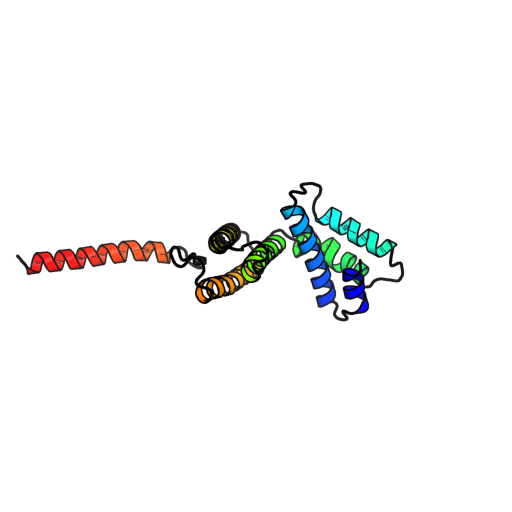1
ATOM 955 C CA . CYS A 1 113 ? -11.198 -1.790 7.194 1.00 87.75 113 CYS A CA 1
ATOM 956 C C . CYS A 1 113 ? -10.503 -1.735 8.568 1.00 87.75 113 CYS A C 1
ATOM 958 O O . CYS A 1 113 ? -9.276 -1.831 8.631 1.00 87.75 113 CYS A O 1
ATOM 960 N N . ASP A 1 114 ? -11.267 -1.694 9.664 1.00 85.69 114 ASP A N 1
ATOM 961 C CA . ASP A 1 114 ? -10.744 -1.767 11.038 1.00 85.69 114 ASP A CA 1
ATOM 962 C C . ASP A 1 114 ? -10.043 -3.103 11.323 1.00 85.69 114 ASP A C 1
ATOM 964 O O . ASP A 1 114 ? -8.900 -3.138 11.784 1.00 85.69 114 ASP A O 1
ATOM 968 N N . ASN A 1 115 ? -10.660 -4.220 10.942 1.00 86.88 115 ASN A N 1
ATOM 969 C CA . ASN A 1 115 ? -10.052 -5.545 11.057 1.00 86.88 115 ASN A CA 1
ATOM 970 C C . ASN A 1 115 ? -8.751 -5.660 10.247 1.00 86.88 115 ASN A C 1
ATOM 972 O O . ASN A 1 115 ? -7.814 -6.360 10.641 1.00 86.88 115 ASN A O 1
ATOM 976 N N . LEU A 1 116 ? -8.672 -5.002 9.088 1.00 87.88 116 LEU A N 1
ATOM 977 C CA . LEU A 1 116 ? -7.438 -4.937 8.310 1.00 87.88 116 LEU A CA 1
ATOM 978 C C . LEU A 1 116 ? -6.371 -4.093 9.019 1.00 87.88 116 LEU A C 1
ATOM 980 O O . LEU A 1 116 ? -5.229 -4.536 9.128 1.00 87.88 116 LEU A O 1
ATOM 984 N N . TYR A 1 117 ? -6.746 -2.928 9.542 1.00 89.25 117 TYR A N 1
ATOM 985 C CA . TYR A 1 117 ? -5.856 -2.057 10.302 1.00 89.25 117 TYR A CA 1
ATOM 986 C C . TYR A 1 117 ? -5.234 -2.762 11.509 1.00 89.25 117 TYR A C 1
ATOM 988 O O . TYR A 1 117 ? -4.013 -2.749 11.677 1.00 89.25 117 TYR A O 1
ATOM 996 N N . ASN A 1 118 ? -6.059 -3.420 12.327 1.00 85.69 118 ASN A N 1
ATOM 997 C CA . ASN A 1 118 ? -5.607 -4.081 13.549 1.00 85.69 118 ASN A CA 1
ATOM 998 C C . ASN A 1 118 ? -4.597 -5.204 13.255 1.00 85.69 118 ASN A C 1
ATOM 1000 O O . ASN A 1 118 ? -3.593 -5.318 13.955 1.00 85.69 118 ASN A O 1
ATOM 1004 N N . ARG A 1 119 ? -4.765 -5.942 12.147 1.00 85.38 119 ARG A N 1
ATOM 1005 C CA . ARG A 1 119 ? -3.779 -6.946 11.698 1.00 85.38 119 ARG A CA 1
ATOM 1006 C C . ARG A 1 119 ? -2.398 -6.359 11.404 1.00 85.38 119 ARG A C 1
ATOM 1008 O O . ARG A 1 119 ? -1.399 -7.029 11.643 1.00 85.38 119 ARG A O 1
ATOM 1015 N N . TYR A 1 120 ? -2.335 -5.140 10.875 1.00 84.56 120 TYR A N 1
ATOM 1016 C CA . TYR A 1 120 ? -1.070 -4.474 10.556 1.00 84.56 120 TYR A CA 1
ATOM 1017 C C . TYR A 1 120 ? -0.470 -3.716 11.740 1.00 84.56 120 TYR A C 1
ATOM 1019 O O . TYR A 1 120 ? 0.742 -3.528 11.810 1.00 84.56 120 TYR A O 1
ATOM 1027 N N . LYS A 1 121 ? -1.302 -3.282 12.685 1.00 81.62 121 LYS A N 1
ATOM 1028 C CA . LYS A 1 121 ? -0.862 -2.569 13.886 1.00 81.62 121 LYS A CA 1
ATOM 1029 C C . LYS A 1 121 ? -0.086 -3.470 14.853 1.00 81.62 121 LYS A C 1
ATOM 1031 O O . LYS A 1 121 ? 0.872 -3.005 15.462 1.00 81.62 121 LYS A O 1
ATOM 1036 N N . ASP A 1 122 ? -0.494 -4.728 14.996 1.00 69.12 122 ASP A N 1
ATOM 1037 C CA . ASP A 1 122 ? -0.036 -5.614 16.077 1.00 69.12 122 ASP A CA 1
ATOM 1038 C C . ASP A 1 122 ? 1.342 -6.269 15.840 1.00 69.12 122 ASP A C 1
ATOM 1040 O O . ASP A 1 122 ? 1.765 -7.134 16.606 1.00 69.12 122 ASP A O 1
ATOM 1044 N N . SER A 1 123 ? 2.081 -5.862 14.804 1.00 67.56 123 SER A N 1
ATOM 1045 C CA . SER A 1 123 ? 3.425 -6.380 14.538 1.00 67.56 123 SER A CA 1
ATOM 1046 C C . SER A 1 123 ? 4.507 -5.414 15.043 1.00 67.56 123 SER A C 1
ATOM 1048 O O . SER A 1 123 ? 4.801 -4.376 14.447 1.00 67.56 123 SER A O 1
ATOM 1050 N N . ASP A 1 124 ? 5.158 -5.800 16.144 1.00 64.81 124 ASP A N 1
ATOM 1051 C CA . ASP A 1 124 ? 6.290 -5.076 16.749 1.00 64.81 124 ASP A CA 1
ATOM 1052 C C . ASP A 1 124 ? 7.534 -5.016 15.841 1.00 64.81 124 ASP A C 1
ATOM 1054 O O . ASP A 1 124 ? 8.474 -4.266 16.108 1.00 64.81 124 ASP A O 1
ATOM 1058 N N . SER A 1 125 ? 7.550 -5.787 14.749 1.00 71.31 125 SER A N 1
ATOM 1059 C CA . SER A 1 125 ? 8.643 -5.805 13.770 1.00 71.31 125 SER A CA 1
ATOM 1060 C C . SER A 1 125 ? 8.625 -4.651 12.764 1.00 71.31 125 SER A C 1
ATOM 1062 O O . SER A 1 125 ? 9.535 -4.553 11.940 1.00 71.31 125 SER A O 1
ATOM 1064 N N . HIS A 1 126 ? 7.617 -3.776 12.815 1.00 79.00 126 HIS A N 1
ATOM 1065 C CA . HIS A 1 126 ? 7.440 -2.736 11.809 1.00 79.00 126 HIS A CA 1
ATOM 1066 C C . HIS A 1 126 ? 8.380 -1.537 11.942 1.00 79.00 126 HIS A C 1
ATOM 1068 O O . HIS A 1 126 ? 8.657 -1.030 13.035 1.00 79.00 126 HIS A O 1
ATOM 1074 N N . GLY A 1 127 ? 8.803 -1.016 10.789 1.00 80.75 127 GLY A N 1
ATOM 1075 C CA . GLY A 1 127 ? 9.613 0.194 10.703 1.00 80.75 127 GLY A CA 1
ATOM 1076 C C . GLY A 1 127 ? 8.889 1.442 11.226 1.00 80.75 127 GLY A C 1
ATOM 1077 O O . GLY A 1 127 ? 7.667 1.578 11.140 1.00 80.75 127 GLY A O 1
ATOM 1078 N N . GLU A 1 128 ? 9.654 2.417 11.729 1.00 83.62 128 GLU A N 1
ATOM 1079 C CA . GLU A 1 128 ? 9.103 3.679 12.255 1.00 83.62 128 GLU A CA 1
ATOM 1080 C C . GLU A 1 128 ? 8.280 4.443 11.203 1.00 83.62 128 GLU A C 1
ATOM 1082 O O . GLU A 1 128 ? 7.235 5.012 11.519 1.00 83.62 128 GLU A O 1
ATOM 1087 N N . ALA A 1 129 ? 8.730 4.436 9.944 1.00 83.31 129 ALA A N 1
ATOM 1088 C CA . ALA A 1 129 ? 8.032 5.101 8.846 1.00 83.31 129 ALA A CA 1
ATOM 1089 C C . ALA A 1 129 ? 6.639 4.498 8.601 1.00 83.31 129 ALA A C 1
ATOM 1091 O O . ALA A 1 129 ? 5.664 5.241 8.519 1.00 83.31 129 ALA A O 1
ATOM 1092 N N . PHE A 1 130 ? 6.531 3.167 8.562 1.00 86.19 130 PHE A N 1
ATOM 1093 C CA . PHE A 1 130 ? 5.255 2.470 8.406 1.00 86.19 130 PHE A CA 1
ATOM 1094 C C . PHE A 1 130 ? 4.298 2.788 9.558 1.00 86.19 130 PHE A C 1
ATOM 1096 O O . PHE A 1 130 ? 3.146 3.150 9.334 1.00 86.19 130 PHE A O 1
ATOM 1103 N N . ARG A 1 131 ? 4.797 2.761 10.800 1.00 85.44 131 ARG A N 1
ATOM 1104 C CA . ARG A 1 131 ? 4.000 3.104 11.986 1.00 85.44 131 ARG A CA 1
ATOM 1105 C C . ARG A 1 131 ? 3.460 4.534 11.951 1.00 85.44 131 ARG A C 1
ATOM 1107 O O . ARG A 1 131 ? 2.309 4.746 12.317 1.00 85.44 131 ARG A O 1
ATOM 1114 N N . LYS A 1 132 ? 4.258 5.506 11.494 1.00 87.56 132 LYS A N 1
ATOM 1115 C CA . LYS A 1 132 ? 3.796 6.895 11.312 1.00 87.56 132 LYS A CA 1
ATOM 1116 C C . LYS A 1 132 ? 2.689 6.997 10.265 1.00 87.56 132 LYS A C 1
ATOM 1118 O O . LYS A 1 132 ? 1.756 7.772 10.443 1.00 87.56 132 LYS A O 1
ATOM 1123 N N . GLU A 1 133 ? 2.771 6.224 9.187 1.00 89.88 133 GLU A N 1
ATOM 1124 C CA . GLU A 1 133 ? 1.703 6.189 8.185 1.00 89.88 133 GLU A CA 1
ATOM 1125 C C . GLU A 1 133 ? 0.435 5.496 8.706 1.00 89.88 133 GLU A C 1
ATOM 1127 O O . GLU A 1 133 ? -0.663 5.963 8.411 1.00 89.88 133 GLU A O 1
ATOM 1132 N N . LEU A 1 134 ? 0.553 4.467 9.555 1.00 90.56 134 LEU A N 1
ATOM 1133 C CA . LEU A 1 134 ? -0.598 3.882 10.258 1.00 90.56 134 LEU A CA 1
ATOM 1134 C C . LEU A 1 134 ? -1.253 4.855 11.253 1.00 90.56 134 LEU A C 1
ATOM 1136 O O . LEU A 1 134 ? -2.478 4.845 11.391 1.00 90.56 134 LEU A O 1
ATOM 1140 N N . GLU A 1 135 ? -0.469 5.696 11.939 1.00 88.88 135 GLU A N 1
ATOM 1141 C CA . GLU A 1 135 ? -0.999 6.775 12.791 1.00 88.88 135 GLU A CA 1
ATOM 1142 C C . GLU A 1 135 ? -1.837 7.753 11.946 1.00 88.88 135 GLU A C 1
ATOM 1144 O O . GLU A 1 135 ? -3.007 7.988 12.252 1.00 88.88 135 GLU A O 1
ATOM 1149 N N . LYS A 1 136 ? -1.285 8.241 10.826 1.00 91.75 136 LYS A N 1
ATOM 1150 C CA . LYS A 1 136 ? -1.990 9.152 9.905 1.00 91.75 136 LYS A CA 1
ATOM 1151 C C . LYS A 1 136 ? -3.236 8.533 9.283 1.00 91.75 136 LYS A C 1
ATOM 1153 O O . LYS A 1 136 ? -4.243 9.221 9.121 1.00 91.75 136 LYS A O 1
ATOM 1158 N N . PHE A 1 137 ? -3.163 7.260 8.896 1.00 92.81 137 PHE A N 1
ATOM 1159 C CA . PHE A 1 137 ? -4.308 6.548 8.340 1.00 92.81 137 PHE A CA 1
ATOM 1160 C C . PHE A 1 137 ? -5.462 6.543 9.338 1.00 92.81 137 PHE A C 1
ATOM 1162 O O . PHE A 1 137 ? -6.588 6.891 8.986 1.00 92.81 137 PHE A O 1
ATOM 1169 N N . LYS A 1 138 ? -5.174 6.200 10.597 1.00 90.12 138 LYS A N 1
ATOM 1170 C CA . LYS A 1 138 ? -6.198 6.160 11.636 1.00 90.12 138 LYS A CA 1
ATOM 1171 C C . LYS A 1 138 ? -6.871 7.507 11.832 1.00 90.12 138 LYS A C 1
ATOM 1173 O O . LYS A 1 138 ? -8.090 7.553 11.948 1.00 90.12 138 LYS A O 1
ATOM 1178 N N . GLU A 1 139 ? -6.094 8.585 11.886 1.00 90.12 139 GLU A N 1
ATOM 1179 C CA . GLU A 1 139 ? -6.652 9.929 12.052 1.00 90.12 139 GLU A CA 1
ATOM 1180 C C . GLU A 1 139 ? -7.652 10.256 10.935 1.00 90.12 139 GLU A C 1
ATOM 1182 O O . GLU A 1 139 ? -8.739 10.763 11.208 1.00 90.12 139 GLU A O 1
ATOM 1187 N N . GLN A 1 140 ? -7.318 9.908 9.689 1.00 92.06 140 GLN A N 1
ATOM 1188 C CA . GLN A 1 140 ? -8.200 10.117 8.539 1.00 92.06 140 GLN A CA 1
ATOM 1189 C C . GLN A 1 140 ? -9.448 9.230 8.588 1.00 92.06 140 GLN A C 1
ATOM 1191 O O . GLN A 1 140 ? -10.552 9.708 8.322 1.00 92.06 140 GLN A O 1
ATOM 1196 N N . TYR A 1 141 ? -9.280 7.954 8.928 1.00 89.62 141 TYR A N 1
ATOM 1197 C CA . TYR A 1 141 ? -10.377 6.997 9.014 1.00 89.62 141 TYR A CA 1
ATOM 1198 C C . TYR A 1 141 ? -11.368 7.368 10.122 1.00 89.62 141 TYR A C 1
ATOM 1200 O O . TYR A 1 141 ? -12.561 7.507 9.855 1.00 89.62 141 TYR A O 1
ATOM 1208 N N . ASP A 1 142 ? -10.887 7.608 11.344 1.00 87.56 142 ASP A N 1
ATOM 1209 C CA . ASP A 1 142 ? -11.743 7.964 12.480 1.00 87.56 142 ASP A CA 1
ATOM 1210 C C . ASP A 1 142 ? -12.506 9.265 12.228 1.00 87.56 142 ASP A C 1
ATOM 1212 O O . ASP A 1 142 ? -13.676 9.387 12.600 1.00 87.56 142 ASP A O 1
ATOM 1216 N N . PHE A 1 143 ? -11.848 10.243 11.593 1.00 88.25 143 PHE A N 1
ATOM 1217 C CA . PHE A 1 143 ? -12.495 11.485 11.191 1.00 88.25 143 PHE A CA 1
ATOM 1218 C C . PHE A 1 143 ? -13.652 11.209 10.225 1.00 88.25 143 PHE A C 1
ATOM 1220 O O . PHE A 1 143 ? -14.761 11.687 10.458 1.00 88.25 143 PHE A O 1
ATOM 1227 N N . TYR A 1 144 ? -13.419 10.391 9.194 1.00 86.94 144 TYR A N 1
ATOM 1228 C CA . TYR A 1 144 ? -14.432 10.042 8.199 1.00 86.94 144 TYR A CA 1
ATOM 1229 C C . TYR A 1 144 ? -15.624 9.288 8.803 1.00 86.94 144 TYR A C 1
ATOM 1231 O O . TYR A 1 144 ? -16.768 9.689 8.589 1.00 86.94 144 TYR A O 1
ATOM 1239 N N . ILE A 1 145 ? -15.373 8.238 9.595 1.00 84.12 145 ILE A N 1
ATOM 1240 C CA . ILE A 1 145 ? -16.434 7.450 10.245 1.00 84.12 145 ILE A CA 1
ATOM 1241 C C . ILE A 1 145 ? -17.305 8.340 11.132 1.00 84.12 145 ILE A C 1
ATOM 1243 O O . ILE A 1 145 ? -18.535 8.265 11.079 1.00 84.12 145 ILE A O 1
ATOM 1247 N N . LYS A 1 146 ? -16.672 9.227 11.909 1.00 82.19 146 LYS A N 1
ATOM 1248 C CA . LYS A 1 146 ? -17.373 10.167 12.784 1.00 82.19 146 LYS A CA 1
ATOM 1249 C C . LYS A 1 146 ? -18.201 11.183 11.999 1.00 82.19 146 LYS A C 1
ATOM 1251 O O . LYS A 1 146 ? -19.336 11.446 12.380 1.00 82.19 14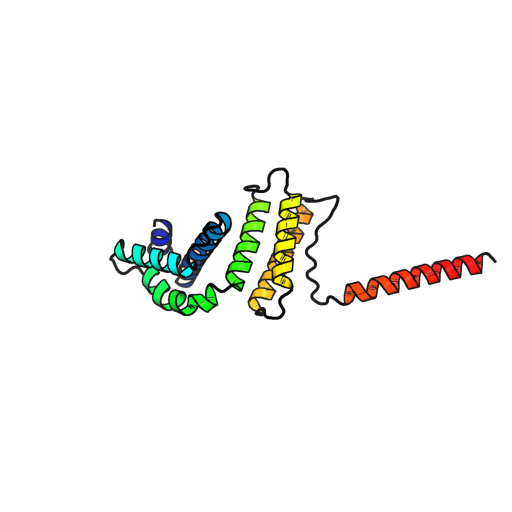6 LYS A O 1
ATOM 1256 N N . GLU A 1 147 ? -17.637 11.776 10.949 1.00 83.12 147 GLU A N 1
ATOM 1257 C CA . GLU A 1 147 ? -18.311 12.806 10.149 1.00 83.12 147 GLU A CA 1
ATOM 1258 C C . GLU A 1 147 ? -19.524 12.238 9.402 1.00 83.12 147 GLU A C 1
ATOM 1260 O O . GLU A 1 147 ? -20.581 12.867 9.353 1.00 83.12 147 GLU A O 1
ATOM 1265 N N . LYS A 1 148 ? -19.385 11.036 8.837 1.00 78.62 148 LYS A N 1
ATOM 1266 C CA . LYS A 1 148 ? -20.439 10.381 8.056 1.00 78.62 148 LYS A CA 1
ATOM 1267 C C . LYS A 1 148 ? -21.448 9.611 8.896 1.00 78.62 148 LYS A C 1
ATOM 1269 O O . LYS A 1 148 ? -22.401 9.082 8.336 1.00 78.62 148 LYS A O 1
ATOM 1274 N N . TYR A 1 149 ? -21.268 9.570 10.217 1.00 69.88 149 TYR A N 1
ATOM 1275 C CA . TYR A 1 149 ? -22.127 8.816 11.131 1.00 69.88 149 TYR A CA 1
ATOM 1276 C C . TYR A 1 149 ? -22.278 7.335 10.739 1.00 69.88 149 TYR A C 1
ATOM 1278 O O . TYR A 1 149 ? -23.316 6.713 10.978 1.00 69.88 149 TYR A O 1
ATOM 1286 N N . ILE A 1 150 ? -21.224 6.762 10.155 1.00 69.06 150 ILE A N 1
ATOM 1287 C CA . ILE A 1 150 ? -21.198 5.355 9.751 1.00 69.06 150 ILE A CA 1
ATOM 1288 C C . ILE A 1 150 ? -21.195 4.494 11.022 1.00 69.06 150 ILE A C 1
ATOM 1290 O O . ILE A 1 150 ? -20.466 4.784 11.969 1.00 69.06 150 ILE A O 1
ATOM 1294 N N . CYS A 1 151 ? -22.015 3.436 11.050 1.00 68.56 151 CYS A N 1
ATOM 1295 C CA . CYS A 1 151 ? -22.168 2.534 12.204 1.00 68.56 151 CYS A CA 1
ATOM 1296 C C . CYS A 1 151 ? -22.627 3.216 13.514 1.00 68.56 151 CYS A C 1
ATOM 1298 O O . CYS A 1 151 ? -22.084 2.926 14.580 1.00 68.56 151 CYS A O 1
ATOM 1300 N N . TYR A 1 152 ? -23.633 4.099 13.479 1.00 55.66 152 TYR A N 1
ATOM 1301 C CA . TYR A 1 152 ? -24.074 4.888 14.648 1.00 55.66 152 TYR A CA 1
ATOM 1302 C C . TYR A 1 152 ? -24.430 4.064 15.910 1.00 55.66 152 TYR A C 1
ATOM 1304 O O . TYR A 1 152 ? -24.318 4.570 17.024 1.00 55.66 152 TYR A O 1
ATOM 1312 N N . GLU A 1 153 ? -24.815 2.791 15.757 1.00 54.09 153 GLU A N 1
ATOM 1313 C CA . GLU A 1 153 ? -25.141 1.890 16.878 1.00 54.09 153 GLU A CA 1
ATOM 1314 C C . GLU A 1 153 ? -23.935 1.093 17.424 1.00 54.09 153 GLU A C 1
ATOM 1316 O O . GLU A 1 153 ? -24.001 0.596 18.543 1.00 54.09 153 GLU A O 1
ATOM 1321 N N . ASN A 1 154 ? -22.818 1.019 16.688 1.00 50.56 154 ASN A N 1
ATOM 1322 C CA . ASN A 1 154 ? -21.602 0.271 17.037 1.00 50.56 154 ASN A CA 1
ATOM 1323 C C . ASN A 1 154 ? -20.369 1.065 16.591 1.00 50.56 154 ASN A C 1
ATOM 1325 O O . ASN A 1 154 ? -19.723 0.699 15.615 1.00 50.56 154 ASN A O 1
ATOM 1329 N N . ILE A 1 155 ? -20.066 2.191 17.239 1.00 50.84 155 ILE A N 1
ATOM 1330 C CA . ILE A 1 155 ? -18.988 3.066 16.762 1.00 50.84 155 ILE A CA 1
ATOM 1331 C C . ILE A 1 155 ? -17.635 2.333 16.824 1.00 50.84 155 ILE A C 1
ATOM 1333 O O . ILE A 1 155 ? -17.057 2.151 17.897 1.00 50.84 155 ILE A O 1
ATOM 1337 N N . ILE A 1 156 ? -17.128 1.936 15.656 1.00 54.62 156 ILE A N 1
ATOM 1338 C CA . ILE A 1 156 ? -15.821 1.304 15.463 1.00 54.62 156 ILE A CA 1
ATOM 1339 C C . ILE A 1 156 ? -14.776 2.421 15.383 1.00 54.62 156 ILE A C 1
ATOM 1341 O O . ILE A 1 156 ? -14.454 2.914 14.304 1.00 54.62 156 ILE A O 1
ATOM 1345 N N . PHE A 1 157 ? -14.283 2.884 16.531 1.00 55.25 157 PHE A N 1
ATOM 1346 C CA . PHE A 1 157 ? -13.085 3.726 16.558 1.00 55.25 157 PHE A CA 1
ATOM 1347 C C . PHE A 1 157 ? -11.850 2.833 16.477 1.00 55.25 157 PHE A C 1
ATOM 1349 O O . PHE A 1 157 ? -11.700 1.933 17.308 1.00 55.25 157 PHE A O 1
ATOM 1356 N N . LEU A 1 158 ? -10.934 3.113 15.544 1.00 53.50 158 LEU A N 1
ATOM 1357 C CA . LEU A 1 158 ? -9.674 2.373 15.456 1.00 53.50 158 LEU A CA 1
ATOM 1358 C C . LEU A 1 158 ? -8.915 2.565 16.771 1.00 53.50 158 LEU A C 1
ATOM 1360 O O . LEU A 1 158 ? -8.486 3.669 17.088 1.00 53.50 158 LEU A O 1
ATOM 1364 N N . LEU A 1 159 ? -8.690 1.541 17.584 1.00 49.22 159 LEU A N 1
ATOM 1365 C CA . LEU A 1 159 ? -7.918 1.719 18.819 1.00 49.22 159 LEU A CA 1
ATOM 1366 C C . LEU A 1 159 ? -6.413 1.696 18.519 1.00 49.22 159 LEU A C 1
ATOM 1368 O O . LEU A 1 159 ? -5.742 0.689 18.737 1.00 49.22 159 LEU A O 1
ATOM 1372 N N . PHE A 1 160 ? -5.822 2.813 18.087 1.00 39.34 160 PHE A N 1
ATOM 1373 C CA . PHE A 1 160 ? -4.360 2.968 18.155 1.00 39.34 160 PHE A CA 1
ATOM 1374 C C . PHE A 1 160 ? -3.976 3.443 19.542 1.00 39.34 160 PHE A C 1
ATOM 1376 O O . PHE A 1 160 ? -3.791 4.630 19.815 1.00 39.34 160 PHE A O 1
ATOM 1383 N N . SER A 1 161 ? -3.902 2.487 20.456 1.00 38.00 161 SER A N 1
ATOM 1384 C CA . SER A 1 161 ? -3.272 2.763 21.725 1.00 38.00 161 SER A CA 1
ATOM 1385 C C . SER A 1 161 ? -1.763 2.732 21.532 1.00 38.00 161 SER A C 1
ATOM 1387 O O . SER A 1 161 ? -1.166 1.667 21.410 1.00 38.00 161 SER A O 1
ATOM 1389 N N . LYS A 1 162 ? -1.140 3.911 21.568 1.00 36.75 162 LYS A N 1
ATOM 1390 C CA . LYS A 1 162 ? 0.314 4.051 21.738 1.00 36.75 162 LYS A CA 1
ATOM 1391 C C . LYS A 1 162 ? 0.791 3.434 23.071 1.00 36.75 162 LYS A C 1
ATOM 1393 O O . LYS A 1 162 ? 1.987 3.239 23.242 1.00 36.75 162 LYS A O 1
ATOM 1398 N N . TYR A 1 163 ? -0.142 3.112 23.987 1.00 39.97 163 TYR A N 1
ATOM 1399 C CA . TYR A 1 163 ? 0.088 2.520 25.310 1.00 39.97 163 TYR A CA 1
ATOM 1400 C C . TYR A 1 163 ? -1.103 1.640 25.764 1.00 39.97 163 TYR A C 1
ATOM 1402 O O . TYR A 1 163 ? -2.011 2.134 26.445 1.00 39.97 163 TYR A O 1
ATOM 1410 N N . PRO A 1 164 ? -1.149 0.336 25.425 1.00 41.50 164 PRO A N 1
ATOM 1411 C CA . PRO A 1 164 ? -2.288 -0.556 25.719 1.00 41.50 164 PRO A CA 1
ATOM 1412 C C . PRO A 1 164 ? -2.665 -0.651 27.213 1.00 41.50 164 PRO A C 1
ATOM 1414 O O . PRO A 1 164 ? -3.779 -1.035 27.558 1.00 41.50 164 PRO A O 1
ATOM 1417 N N . TYR A 1 165 ? -1.783 -0.215 28.111 1.00 45.38 165 TYR A N 1
ATOM 1418 C CA . TYR A 1 165 ? -1.963 -0.263 29.562 1.00 45.38 165 TYR A CA 1
ATOM 1419 C C . TYR A 1 165 ? -2.955 0.757 30.143 1.00 45.38 165 TYR A C 1
ATOM 1421 O O . TYR A 1 165 ? -3.446 0.548 31.250 1.00 45.38 165 TYR A O 1
ATOM 1429 N N . ILE A 1 166 ? -3.298 1.839 29.431 1.00 45.44 166 ILE A N 1
ATOM 1430 C CA . ILE A 1 166 ? -4.182 2.884 29.990 1.00 45.44 166 ILE A CA 1
ATOM 1431 C C . ILE A 1 166 ? -5.619 2.362 30.182 1.00 45.44 166 ILE A C 1
ATOM 1433 O O . ILE A 1 166 ? -6.244 2.645 31.203 1.00 45.44 166 ILE A O 1
ATOM 1437 N N . SER A 1 167 ? -6.123 1.527 29.263 1.00 42.94 167 SER A N 1
ATOM 1438 C CA . SER A 1 167 ? -7.466 0.928 29.393 1.00 42.94 167 SER A CA 1
ATOM 1439 C C . SER A 1 167 ? -7.546 -0.112 30.517 1.00 42.94 167 SER A C 1
ATOM 1441 O O . SER A 1 167 ? -8.578 -0.228 31.173 1.00 42.94 167 SER A O 1
ATOM 1443 N N . ILE A 1 168 ? -6.446 -0.820 30.800 1.00 49.50 168 ILE A N 1
ATOM 1444 C CA . ILE A 1 168 ? -6.385 -1.841 31.859 1.00 49.50 168 ILE A CA 1
ATOM 1445 C C . ILE A 1 168 ? -6.471 -1.201 33.255 1.00 49.50 168 ILE A C 1
ATOM 1447 O O . ILE A 1 168 ? -7.017 -1.805 34.172 1.00 49.50 168 ILE A O 1
ATOM 1451 N N . ILE A 1 169 ? -5.978 0.031 33.423 1.00 52.09 169 ILE A N 1
ATOM 1452 C CA . ILE A 1 169 ? -5.964 0.728 34.720 1.00 52.09 169 ILE A CA 1
ATOM 1453 C C . ILE A 1 169 ? -7.304 1.428 35.010 1.00 52.09 169 ILE A C 1
ATOM 1455 O O . ILE A 1 169 ? -7.728 1.496 36.162 1.00 52.09 169 ILE A O 1
ATOM 1459 N N . LEU A 1 170 ? -8.010 1.919 33.987 1.00 52.16 170 LEU A N 1
ATOM 1460 C CA . LEU A 1 170 ? -9.253 2.685 34.162 1.00 52.16 170 LEU A CA 1
ATOM 1461 C C . LEU A 1 170 ? -10.425 1.850 34.701 1.00 52.16 170 LEU A C 1
ATOM 1463 O O . LEU A 1 170 ? -11.188 2.332 35.539 1.00 52.16 170 LEU A O 1
ATOM 1467 N N . VAL A 1 171 ? -10.545 0.591 34.273 1.00 63.44 171 VAL A N 1
ATOM 1468 C CA . VAL A 1 171 ? -11.626 -0.316 34.699 1.00 63.44 171 VAL A CA 1
ATOM 1469 C C . VAL A 1 171 ? -11.601 -0.604 36.213 1.00 63.44 171 VAL A C 1
ATOM 1471 O O . VAL A 1 171 ? -12.616 -0.360 36.870 1.00 63.44 171 VAL A O 1
ATOM 1474 N N . PRO A 1 172 ? -10.484 -1.053 36.824 1.00 68.50 172 PRO A N 1
ATOM 1475 C CA . PRO A 1 172 ? -10.441 -1.303 38.265 1.00 68.50 172 PRO A CA 1
ATOM 1476 C C . PRO A 1 172 ? -10.603 -0.026 39.104 1.00 68.50 172 PRO A C 1
ATOM 1478 O O . PRO A 1 172 ? -11.191 -0.085 40.185 1.00 68.50 172 PRO A O 1
ATOM 1481 N N . VAL A 1 173 ? -10.157 1.138 38.613 1.00 73.75 173 VAL A N 1
ATOM 1482 C CA . VAL A 1 173 ? -10.336 2.426 39.311 1.00 73.75 173 VAL A CA 1
ATOM 1483 C C . VAL A 1 173 ? -11.810 2.837 39.358 1.00 73.75 173 VAL A C 1
ATOM 1485 O O . VAL A 1 173 ? -12.298 3.224 40.420 1.00 73.75 173 VAL A O 1
ATOM 1488 N N . LEU A 1 174 ? -12.542 2.699 38.247 1.00 74.00 174 LEU A N 1
ATOM 1489 C CA . LEU A 1 174 ? -13.980 2.986 38.193 1.00 74.00 174 LEU A CA 1
ATOM 1490 C C . LEU A 1 174 ? -14.784 2.059 39.113 1.00 74.00 174 LEU A C 1
ATOM 1492 O O . LEU A 1 174 ? -15.637 2.534 39.862 1.00 74.00 174 LEU A O 1
ATOM 1496 N N . ILE A 1 175 ? -14.475 0.758 39.116 1.00 80.62 175 ILE A N 1
ATOM 1497 C CA . ILE A 1 175 ? -15.131 -0.220 39.999 1.00 80.62 175 ILE A CA 1
ATOM 1498 C C . ILE A 1 175 ? -14.877 0.127 41.471 1.00 80.62 175 ILE A C 1
ATOM 1500 O O . ILE A 1 175 ? -15.816 0.166 42.267 1.00 80.62 175 ILE A O 1
ATOM 1504 N N . SER A 1 176 ? -13.627 0.434 41.831 1.00 79.44 176 SER A N 1
ATOM 1505 C CA . SER A 1 176 ? -13.258 0.817 43.199 1.00 79.44 176 SER A CA 1
ATOM 1506 C C . SER A 1 176 ? -13.974 2.097 43.651 1.00 79.44 176 SER A C 1
ATOM 1508 O O . SER A 1 176 ? -14.484 2.171 44.769 1.00 79.44 176 SER A O 1
ATOM 1510 N N . PHE A 1 177 ? -14.105 3.084 42.759 1.00 81.62 177 PHE A N 1
ATOM 1511 C CA . PHE A 1 177 ? -14.813 4.329 43.049 1.00 81.62 177 PHE A CA 1
ATOM 1512 C C . PHE A 1 177 ? -16.320 4.115 43.262 1.00 81.62 177 PHE A C 1
ATOM 1514 O O . PHE A 1 177 ? -16.887 4.652 44.213 1.00 81.62 177 PHE A O 1
ATOM 1521 N N . ILE A 1 178 ? -16.966 3.288 42.432 1.00 86.44 178 ILE A N 1
ATOM 1522 C CA . ILE A 1 178 ? -18.387 2.937 42.587 1.00 86.44 178 ILE A CA 1
ATOM 1523 C C . ILE A 1 178 ? -18.619 2.224 43.925 1.00 86.44 178 ILE A C 1
ATOM 1525 O O . ILE A 1 178 ? -19.530 2.595 44.666 1.00 86.44 178 ILE A O 1
ATOM 1529 N N . LEU A 1 179 ? -17.772 1.250 44.273 1.00 85.88 179 LEU A N 1
ATOM 1530 C CA . LEU A 1 179 ? -17.852 0.539 45.553 1.00 85.88 179 LEU A CA 1
ATOM 1531 C C . LEU A 1 179 ? -17.660 1.482 46.747 1.00 85.88 179 LEU A C 1
ATOM 1533 O O . LEU A 1 179 ? -18.394 1.381 47.728 1.00 85.88 179 LEU A O 1
ATOM 1537 N N . PHE A 1 180 ? -16.724 2.430 46.657 1.00 84.25 180 PHE A N 1
ATOM 1538 C CA . PHE A 1 180 ? -16.498 3.433 47.697 1.00 84.25 180 PHE A CA 1
ATOM 1539 C C . PHE A 1 180 ? -17.716 4.344 47.905 1.00 84.25 180 PHE A C 1
ATOM 1541 O O . PHE A 1 180 ? -18.113 4.602 49.045 1.00 84.25 180 PHE A O 1
ATOM 1548 N N . VAL A 1 181 ? -18.343 4.805 46.818 1.00 83.19 181 VAL A N 1
ATOM 1549 C CA . VAL A 1 181 ? -19.561 5.626 46.886 1.00 83.19 181 VAL A CA 1
ATOM 1550 C C . VAL A 1 181 ? -20.717 4.830 47.490 1.00 83.19 181 VAL A C 1
ATOM 1552 O O . VAL A 1 181 ? -21.371 5.328 48.405 1.00 83.19 181 VAL A O 1
ATOM 1555 N N . LEU A 1 182 ? -20.935 3.587 47.049 1.00 84.50 182 LEU A N 1
ATOM 1556 C CA . LEU A 1 182 ? -21.981 2.713 47.593 1.00 84.50 182 LEU A CA 1
ATOM 1557 C C . LEU A 1 182 ? -21.781 2.444 49.087 1.00 84.50 182 LEU A C 1
ATOM 1559 O O . LEU A 1 182 ? -22.722 2.591 49.865 1.00 84.50 182 LEU A O 1
ATOM 1563 N N . TYR A 1 183 ? -20.553 2.121 49.500 1.00 87.12 183 TYR A N 1
ATOM 1564 C CA . TYR A 1 183 ? -20.207 1.918 50.906 1.00 87.12 183 TYR A CA 1
ATOM 1565 C C . TYR A 1 183 ? -20.519 3.160 51.745 1.00 87.12 183 TYR A C 1
ATOM 1567 O O . TYR A 1 183 ? -21.180 3.066 52.778 1.00 87.12 183 TYR A O 1
ATOM 1575 N N . LYS A 1 184 ? -20.098 4.341 51.277 1.00 80.44 184 LYS A N 1
ATOM 1576 C CA . LYS A 1 184 ? -20.348 5.602 51.979 1.00 80.44 184 LYS A CA 1
ATOM 1577 C C . LYS A 1 184 ? -21.841 5.900 52.097 1.00 80.44 184 LYS A C 1
ATOM 1579 O O . LYS A 1 184 ? -22.279 6.307 53.168 1.00 80.44 184 LYS A O 1
ATOM 1584 N N . VAL A 1 185 ? -22.617 5.694 51.033 1.00 79.50 185 VAL A N 1
ATOM 1585 C CA . VAL A 1 185 ? -24.070 5.922 51.038 1.00 79.50 185 VAL A CA 1
ATOM 1586 C C . VAL A 1 185 ? -24.751 5.003 52.051 1.00 79.50 185 VAL A C 1
ATOM 1588 O O . VAL A 1 185 ? -25.464 5.501 52.914 1.00 79.50 185 VAL A O 1
ATOM 1591 N N . ILE A 1 186 ? -24.475 3.698 52.026 1.00 78.31 186 ILE A N 1
ATOM 1592 C CA . ILE A 1 186 ? -25.083 2.727 52.953 1.00 78.31 186 ILE A CA 1
ATOM 1593 C C . ILE A 1 186 ? -24.776 3.085 54.413 1.00 78.31 186 ILE A C 1
ATOM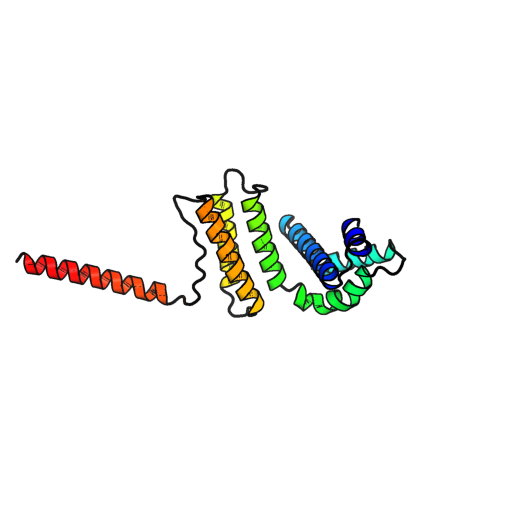 1595 O O . ILE A 1 186 ? -25.679 3.114 55.242 1.00 78.31 186 ILE A O 1
ATOM 1599 N N . ASN A 1 187 ? -23.526 3.439 54.714 1.00 72.44 187 ASN A N 1
ATOM 1600 C CA . ASN A 1 187 ? -23.102 3.783 56.073 1.00 72.44 187 ASN A CA 1
ATOM 1601 C C . ASN A 1 187 ? -23.579 5.170 56.545 1.00 72.44 187 ASN A C 1
ATOM 1603 O O . ASN A 1 187 ? -23.362 5.524 57.697 1.00 72.44 187 ASN A O 1
ATOM 1607 N N . SER A 1 188 ? -24.174 5.975 55.658 1.00 69.56 188 SER A N 1
ATOM 1608 C CA . SER A 1 188 ? -24.793 7.265 55.999 1.00 69.56 188 SER A CA 1
ATOM 1609 C C . SER A 1 188 ? -26.289 7.134 56.320 1.00 69.56 188 SER A C 1
ATOM 1611 O O . SER A 1 188 ? -26.886 8.093 56.802 1.00 69.56 188 SER A O 1
ATOM 1613 N N . PHE A 1 189 ? -26.899 5.984 56.003 1.00 54.38 189 PHE A N 1
ATOM 1614 C CA . PHE A 1 189 ? -28.329 5.699 56.188 1.00 54.38 189 PHE A CA 1
ATOM 1615 C C . PHE A 1 189 ? -28.624 4.729 57.351 1.00 54.38 189 PHE A C 1
ATOM 1617 O O . PHE A 1 189 ? -29.797 4.514 57.657 1.00 54.38 189 PHE A O 1
ATOM 1624 N N . ILE A 1 190 ? -27.592 4.157 57.983 1.00 51.31 190 ILE A N 1
ATOM 1625 C CA . ILE A 1 190 ? -27.663 3.338 59.211 1.00 51.31 190 ILE A CA 1
ATOM 1626 C C . ILE A 1 190 ? -27.228 4.203 60.393 1.00 51.31 190 ILE A C 1
ATOM 1628 O O . ILE A 1 190 ? -27.920 4.157 61.434 1.00 51.31 190 ILE A O 1
#

pLDDT: mean 78.23, std 13.61, range [36.75, 92.81]

Secondary structure (DSSP, 8-state):
-HHHHHHHHT---HHHHHHHHHHHHHHHHHHHHHTT--SS-HHHHHHHHHHHHHHH--S--HHHHHIIIIIITTHHHHSSHHHHHHHHHHHHHHHHHHTTTTGGGHHHHHHHHHHHHHHHHT-TT--HHHHHHHHHHHHHHHHHHHHHTTTTTS-------SSTHHHHHHHHHHHHHHHHHHHHHHHHH-

Sequence (190 aa):
MNYLDYLDDKIRRFEEKEQGIIYLYLRLYGYELHNNIDNNDTIVNFNKLMDSYESINSIKSNIQNIYNTHIRNKANNKMNEETKALYYLYDKFDKLKNDEECKSNECKCAEDCDNLYNRYKDSDSHGEAFRKELEKFKEQYDFYIKEKYICYENIIFLLFSKYPYISIILVPVLISFILFVLYKVINSFI

Radius of gyration: 23.97 Å; chains: 1; bounding box: 47×33×88 Å